Protein AF-A0A3B8T1G6-F1 (afdb_monomer_lite)

pLDDT: mean 86.65, std 14.55, range [36.72, 98.69]

Sequence (303 aa):
PGAQGAAGLNSLTVQSNLAVSDSNCRNGGVQLQSGLDANANGTLDTSEVSQTNFVCSPSVNSVTSADVANNITNSWYQDGLVTLQQSRTNWLNNTQGRTVAAKGVERTARQSAEETIARLRGSAKNVILFVGDGMGISTVTAARILDGQDKGMMGEENALHFGEFPFAGLAKTYNVDAQTPDSAGTMTAMMTGVKTDVGTIGTDEDIVRGDCSTVEGNELVTALEQAELAGKATGVISTARITHATPAATYSKSADRNWEDNSDMPAEAVTAGCEDIASQLVNFESNLEARFPSATAVIDGID

Foldseek 3Di:
DDDDDDDDFDKDKDKDWFDQCDPVANRTFIKIWIFTPPVNPPDQDPVGTPDIDTDHDDDCPDQDPVNVVCVCPDPVNVVVVVVVVVVVVVVCVVPPPDDPPDDDDPPPPPDPPVNVCVVCVPVDPDDDDDDDAVCDPVNLQVVQQVVQVVVVHNRNPGDDPCSPDPDDDDDCQAAPPGNDADLQQSLLCVFQVAGADHFWAQFHPQFAALDLVRLPPGGGQTNQLVCQLVLHAAAFDDPDPCLANNNLNRQDGHSGSQLSDPVSHDPVCVVVVHHGSVRRQVCRLVVSCVVPVVRNVRHDHHD

Structure (mmCIF, N/CA/C/O backbone):
data_AF-A0A3B8T1G6-F1
#
_entry.id   AF-A0A3B8T1G6-F1
#
loop_
_atom_site.group_PDB
_atom_site.id
_atom_site.type_symbol
_atom_site.label_atom_id
_atom_site.label_alt_id
_atom_site.label_comp_id
_atom_site.label_asym_id
_atom_site.label_entity_id
_atom_site.label_seq_id
_atom_site.pdbx_PDB_ins_code
_atom_site.Cartn_x
_atom_site.Cartn_y
_atom_site.Cartn_z
_atom_site.occupancy
_atom_site.B_iso_or_equiv
_atom_site.auth_seq_id
_atom_site.auth_comp_id
_atom_site.auth_asym_id
_atom_site.auth_atom_id
_atom_site.pdbx_PDB_model_num
ATOM 1 N N . PRO A 1 1 ? 48.154 -52.348 -72.082 1.00 49.31 1 PRO A N 1
ATOM 2 C CA . PRO A 1 1 ? 47.747 -50.956 -71.762 1.00 49.31 1 PRO A CA 1
ATOM 3 C C . PRO A 1 1 ? 46.621 -50.975 -70.720 1.00 49.31 1 PRO A C 1
ATOM 5 O O . PRO A 1 1 ? 45.563 -51.527 -70.997 1.00 49.31 1 PRO A O 1
ATOM 8 N N . GLY A 1 2 ? 46.891 -50.493 -69.503 1.00 55.12 2 GLY A N 1
ATOM 9 C CA . GLY A 1 2 ? 45.883 -50.418 -68.440 1.00 55.12 2 GLY A CA 1
ATOM 10 C C . GLY A 1 2 ? 44.854 -49.325 -68.730 1.00 55.12 2 GLY A C 1
ATOM 11 O O . GLY A 1 2 ? 45.199 -48.309 -69.333 1.00 55.12 2 GLY A O 1
ATOM 12 N N . ALA A 1 3 ? 43.601 -49.552 -68.335 1.00 53.84 3 ALA A N 1
ATOM 13 C CA . ALA A 1 3 ? 42.542 -48.556 -68.451 1.00 53.84 3 ALA A CA 1
ATOM 14 C C . ALA A 1 3 ? 42.882 -47.306 -67.622 1.00 53.84 3 ALA A C 1
ATOM 16 O O . ALA A 1 3 ? 43.480 -47.399 -66.550 1.00 53.84 3 ALA A O 1
ATOM 17 N N . GLN A 1 4 ? 42.505 -46.140 -68.141 1.00 57.78 4 GLN A N 1
ATOM 18 C CA . GLN A 1 4 ? 42.645 -44.858 -67.460 1.00 57.78 4 GLN A CA 1
ATOM 19 C C . GLN A 1 4 ? 41.833 -44.897 -66.153 1.00 57.78 4 GLN A C 1
ATOM 21 O O . GLN A 1 4 ? 40.674 -45.311 -66.160 1.00 57.78 4 GLN A O 1
ATOM 26 N N . GLY A 1 5 ? 42.455 -44.529 -65.029 1.00 57.97 5 GLY A N 1
ATOM 27 C CA . GLY A 1 5 ? 41.774 -44.464 -63.733 1.00 57.97 5 GLY A CA 1
ATOM 28 C C . GLY A 1 5 ? 40.647 -43.428 -63.744 1.00 57.97 5 GLY A C 1
ATOM 29 O O . GLY A 1 5 ? 40.701 -42.462 -64.505 1.00 57.97 5 GLY A O 1
ATOM 30 N N . ALA A 1 6 ? 39.626 -43.639 -62.911 1.00 63.59 6 ALA A N 1
ATOM 31 C CA . ALA A 1 6 ? 38.521 -42.696 -62.766 1.00 63.59 6 ALA A CA 1
ATOM 32 C C . ALA A 1 6 ? 39.029 -41.308 -62.330 1.00 63.59 6 ALA A C 1
ATOM 34 O O . ALA A 1 6 ? 39.996 -41.205 -61.572 1.00 63.59 6 ALA A O 1
ATOM 35 N N . ALA A 1 7 ? 38.381 -40.249 -62.822 1.00 64.75 7 ALA A N 1
ATOM 36 C CA . ALA A 1 7 ? 38.673 -38.880 -62.410 1.00 64.75 7 ALA A CA 1
ATOM 37 C C . ALA A 1 7 ? 38.474 -38.720 -60.891 1.00 64.75 7 ALA A C 1
ATOM 39 O O . ALA A 1 7 ? 37.545 -39.292 -60.321 1.00 64.75 7 ALA A O 1
ATOM 40 N N . GLY A 1 8 ? 39.358 -37.960 -60.241 1.00 64.06 8 GLY A N 1
ATOM 41 C CA . GLY A 1 8 ? 39.210 -37.618 -58.825 1.00 64.06 8 GLY A CA 1
ATOM 42 C C . GLY A 1 8 ? 38.015 -36.690 -58.590 1.00 64.06 8 GLY A C 1
ATOM 43 O O . GLY A 1 8 ? 37.621 -35.952 -59.490 1.00 64.06 8 GLY A O 1
ATOM 44 N N . LEU A 1 9 ? 37.448 -36.731 -57.384 1.00 77.00 9 LEU A N 1
ATOM 45 C CA . LEU A 1 9 ? 36.373 -35.823 -56.970 1.00 77.00 9 LEU A CA 1
ATOM 46 C C . LEU A 1 9 ? 36.900 -34.388 -56.820 1.00 77.00 9 LEU A C 1
ATOM 48 O O . LEU A 1 9 ? 38.051 -34.179 -56.424 1.00 77.00 9 LEU A O 1
ATOM 52 N N . ASN A 1 10 ? 36.051 -33.402 -57.112 1.00 77.00 10 ASN A N 1
ATOM 53 C CA . ASN A 1 10 ? 36.390 -31.988 -56.965 1.00 77.00 10 ASN A CA 1
ATOM 54 C C . ASN A 1 10 ? 36.316 -31.570 -55.491 1.00 77.00 10 ASN A C 1
ATOM 56 O O . ASN A 1 10 ? 35.382 -31.939 -54.788 1.00 77.00 10 ASN A O 1
ATOM 60 N N . SER A 1 11 ? 37.278 -30.770 -55.026 1.00 84.19 11 SER A N 1
ATOM 61 C CA . SER A 1 11 ? 37.225 -30.152 -53.696 1.00 84.19 11 SER A CA 1
ATOM 62 C C . SER A 1 11 ? 36.585 -28.770 -53.795 1.00 84.19 11 SER A C 1
ATOM 64 O O . SER A 1 11 ? 37.056 -27.935 -54.568 1.00 84.19 11 SER A O 1
ATOM 66 N N . LEU A 1 12 ? 35.560 -28.514 -52.983 1.00 85.75 12 LEU A N 1
ATOM 67 C CA . LEU A 1 12 ? 34.863 -27.230 -52.904 1.00 85.75 12 LEU A CA 1
ATOM 68 C C . LEU A 1 12 ? 35.057 -26.584 -51.530 1.00 85.75 12 LEU A C 1
ATOM 70 O O . LEU A 1 12 ? 35.181 -27.278 -50.518 1.00 85.75 12 LEU A O 1
ATOM 74 N N . THR A 1 13 ? 35.054 -25.249 -51.511 1.00 85.94 13 THR A N 1
ATOM 75 C CA . THR A 1 13 ? 35.097 -24.435 -50.291 1.00 85.94 13 THR A CA 1
ATOM 76 C C . THR A 1 13 ? 34.019 -23.360 -50.360 1.00 85.94 13 THR A C 1
ATOM 78 O O . THR A 1 13 ? 33.948 -22.626 -51.345 1.00 85.94 13 THR A O 1
ATOM 81 N N . VAL A 1 14 ? 33.207 -23.243 -49.309 1.00 87.62 14 VAL A N 1
ATOM 82 C CA . VAL A 1 14 ? 32.136 -22.244 -49.182 1.00 87.62 14 VAL A CA 1
ATOM 83 C C . VAL A 1 14 ? 32.400 -21.355 -47.972 1.00 87.62 14 VAL A C 1
ATOM 85 O O . VAL A 1 14 ? 32.818 -21.832 -46.915 1.00 87.62 14 VAL A O 1
ATOM 88 N N . GLN A 1 15 ? 32.154 -20.054 -48.139 1.00 88.75 15 GLN A N 1
ATOM 89 C CA . GLN A 1 15 ? 32.272 -19.047 -47.090 1.00 88.75 15 GLN A CA 1
ATOM 90 C C . GLN A 1 15 ? 30.906 -18.425 -46.794 1.00 88.75 15 GLN A C 1
ATOM 92 O O . GLN A 1 15 ? 30.260 -17.894 -47.697 1.00 88.75 15 GLN A O 1
ATOM 97 N N . SER A 1 16 ? 30.525 -18.417 -45.517 1.00 88.00 16 SER A N 1
ATOM 98 C CA . SER A 1 16 ? 29.280 -17.816 -45.025 1.00 88.00 16 SER A CA 1
ATOM 99 C C . SER A 1 16 ? 29.576 -16.789 -43.932 1.00 88.00 16 SER A C 1
ATOM 101 O O . SER A 1 16 ? 30.421 -17.023 -43.067 1.00 88.00 16 SER A O 1
ATOM 103 N N . ASN A 1 17 ? 28.887 -15.646 -43.954 1.00 86.94 17 ASN A N 1
ATOM 104 C CA . ASN A 1 17 ? 29.029 -14.615 -42.921 1.00 86.94 17 ASN A CA 1
ATOM 105 C C . ASN A 1 17 ? 28.234 -14.993 -41.663 1.00 86.94 17 ASN A C 1
ATOM 107 O O . ASN A 1 17 ? 27.087 -15.424 -41.763 1.00 86.94 17 ASN A O 1
ATOM 111 N N . LEU A 1 18 ? 28.826 -14.774 -40.490 1.00 86.00 18 LEU A N 1
ATOM 112 C CA . LEU A 1 18 ? 28.198 -14.967 -39.184 1.00 86.00 18 LEU A CA 1
ATOM 113 C C . LEU A 1 18 ? 27.775 -13.622 -38.595 1.00 86.00 18 LEU A C 1
ATOM 115 O O . LEU A 1 18 ? 28.557 -12.667 -38.569 1.00 86.00 18 LEU A O 1
ATOM 119 N N . ALA A 1 19 ? 26.540 -13.566 -38.098 1.00 80.81 19 ALA A N 1
ATOM 120 C CA . ALA A 1 19 ? 26.005 -12.396 -37.418 1.00 80.81 19 ALA A CA 1
ATOM 121 C C . ALA A 1 19 ? 26.682 -12.173 -36.055 1.00 80.81 19 ALA A C 1
ATOM 123 O O . ALA A 1 19 ? 27.252 -13.081 -35.448 1.00 80.81 19 ALA A O 1
ATOM 124 N N . VAL A 1 20 ? 26.592 -10.942 -35.554 1.00 75.06 20 VAL A N 1
ATOM 125 C CA . VAL A 1 20 ? 26.998 -10.623 -34.181 1.00 75.06 20 VAL A CA 1
ATOM 126 C C . VAL A 1 20 ? 26.100 -11.404 -33.212 1.00 75.06 20 VAL A C 1
ATOM 128 O O . VAL A 1 20 ? 24.896 -11.495 -33.433 1.00 75.06 20 VAL A O 1
ATOM 131 N N . SER A 1 21 ? 26.680 -11.955 -32.142 1.00 76.38 21 SER A N 1
ATOM 132 C CA . SER A 1 21 ? 26.047 -12.891 -31.196 1.00 76.38 21 SER A CA 1
ATOM 133 C C . SER A 1 21 ? 25.838 -14.334 -31.695 1.00 76.38 21 SER A C 1
ATOM 135 O O . SER A 1 21 ? 25.082 -15.082 -31.072 1.00 76.38 21 SER A O 1
ATOM 137 N N . ASP A 1 22 ? 26.531 -14.760 -32.755 1.00 83.88 22 ASP A N 1
ATOM 138 C CA . ASP A 1 22 ? 26.597 -16.177 -33.138 1.00 83.88 22 ASP A CA 1
ATOM 139 C C . ASP A 1 22 ? 27.250 -17.039 -32.036 1.00 83.88 22 ASP A C 1
ATOM 141 O O . ASP A 1 22 ? 28.169 -16.597 -31.336 1.00 83.88 22 ASP A O 1
ATOM 145 N N . SER A 1 23 ? 26.792 -18.287 -31.886 1.00 84.94 23 SER A N 1
ATOM 146 C CA . SER A 1 23 ? 27.252 -19.203 -30.832 1.00 84.94 23 SER A CA 1
ATOM 147 C C . SER A 1 23 ? 28.733 -19.576 -30.932 1.00 84.94 23 SER A C 1
ATOM 149 O O . SER A 1 23 ? 29.337 -19.912 -29.915 1.00 84.94 23 SER A O 1
ATOM 151 N N . ASN A 1 24 ? 29.322 -19.525 -32.132 1.00 84.44 24 ASN A N 1
ATOM 152 C CA . ASN A 1 24 ? 30.726 -19.871 -32.371 1.00 84.44 24 ASN A CA 1
ATOM 153 C C . ASN A 1 24 ? 31.619 -18.624 -32.430 1.00 84.44 24 ASN A C 1
ATOM 155 O O . ASN A 1 24 ? 32.745 -18.651 -31.934 1.00 84.44 24 ASN A O 1
ATOM 159 N N . CYS A 1 25 ? 31.113 -17.516 -32.984 1.00 84.38 25 CYS A N 1
ATOM 160 C CA . CYS A 1 25 ? 31.820 -16.234 -33.045 1.00 84.38 25 CYS A CA 1
ATOM 161 C C . CYS A 1 25 ? 30.953 -15.091 -32.496 1.00 84.38 25 CYS A C 1
ATOM 163 O O . CYS A 1 25 ? 30.229 -14.425 -33.234 1.00 84.38 25 CYS A O 1
ATOM 165 N N . ARG A 1 26 ? 31.085 -14.797 -31.196 1.00 80.19 26 ARG A N 1
ATOM 166 C CA . ARG A 1 26 ? 30.247 -13.802 -30.495 1.00 80.19 26 ARG A CA 1
ATOM 167 C C . ARG A 1 26 ? 30.298 -12.390 -31.096 1.00 80.19 26 ARG A C 1
ATOM 169 O O . ARG A 1 26 ? 29.303 -11.675 -31.047 1.00 80.19 26 ARG A O 1
ATOM 176 N N . ASN A 1 27 ? 31.423 -12.003 -31.695 1.00 76.62 27 ASN A N 1
ATOM 177 C CA . ASN A 1 27 ? 31.609 -10.697 -32.343 1.00 76.62 27 ASN A CA 1
ATOM 178 C C . ASN A 1 27 ? 31.312 -10.725 -33.858 1.00 76.62 27 ASN A C 1
ATOM 180 O O . ASN A 1 27 ? 31.726 -9.822 -34.584 1.00 76.62 27 ASN A O 1
ATOM 184 N N . GLY A 1 28 ? 30.636 -11.768 -34.350 1.00 82.88 28 GLY A N 1
ATOM 185 C CA . GLY A 1 28 ? 30.518 -12.049 -35.779 1.00 82.88 28 GLY A CA 1
ATOM 186 C C . GLY A 1 28 ? 31.819 -12.600 -36.370 1.00 82.88 28 GLY A C 1
ATOM 187 O O . GLY A 1 28 ? 32.845 -12.725 -35.693 1.00 82.88 28 GLY A O 1
ATOM 188 N N . GLY A 1 29 ? 31.781 -12.973 -37.645 1.00 87.00 29 GLY A N 1
ATOM 189 C CA . GLY A 1 29 ? 32.928 -13.570 -38.328 1.00 87.00 29 GLY A CA 1
ATOM 190 C C . GLY A 1 29 ? 32.532 -14.257 -39.624 1.00 87.00 29 GLY A C 1
ATOM 191 O O . GLY A 1 29 ? 31.486 -13.962 -40.198 1.00 87.00 29 GLY A O 1
ATOM 192 N N . VAL A 1 30 ? 33.363 -15.189 -40.080 1.00 90.56 30 VAL A N 1
ATOM 193 C CA . VAL A 1 30 ? 33.077 -16.009 -41.261 1.00 90.56 30 VAL A CA 1
ATOM 194 C C . VAL A 1 30 ? 33.279 -17.487 -40.952 1.00 90.56 30 VAL A C 1
ATOM 196 O O . VAL A 1 30 ? 34.252 -17.885 -40.307 1.00 90.56 30 VAL A O 1
ATOM 199 N N . GLN A 1 31 ? 32.342 -18.302 -41.420 1.00 90.75 31 GLN A N 1
ATOM 200 C CA . GLN A 1 31 ? 32.420 -19.755 -41.403 1.00 90.75 31 GLN A CA 1
ATOM 201 C C . GLN A 1 31 ? 32.948 -20.235 -42.755 1.00 90.75 31 GLN A C 1
ATOM 203 O O . GLN A 1 31 ? 32.455 -19.817 -43.802 1.00 90.75 31 GLN A O 1
ATOM 208 N N . LEU A 1 32 ? 33.943 -21.119 -42.721 1.00 90.06 32 LEU A N 1
ATOM 209 C CA . LEU A 1 32 ? 34.557 -21.740 -43.890 1.00 90.06 32 LEU A CA 1
ATOM 210 C C . LEU A 1 32 ? 34.289 -23.241 -43.852 1.00 90.06 32 LEU A C 1
ATOM 212 O O . LEU A 1 32 ? 34.673 -23.920 -42.899 1.00 90.06 32 LEU A O 1
ATOM 216 N N . GLN A 1 33 ? 33.651 -23.761 -44.892 1.00 90.81 33 GLN A N 1
ATOM 217 C CA . GLN A 1 33 ? 33.346 -25.184 -45.029 1.00 90.81 33 GLN A CA 1
ATOM 218 C C . GLN A 1 33 ? 34.064 -25.739 -46.253 1.00 90.81 33 GLN A C 1
ATOM 220 O O . GLN A 1 33 ? 34.024 -25.108 -47.307 1.00 90.81 33 GLN A O 1
ATOM 225 N N . SER A 1 34 ? 34.718 -26.895 -46.124 1.00 89.69 34 SER A N 1
ATOM 226 C CA . SER A 1 34 ? 35.378 -27.579 -47.241 1.00 89.69 34 SER A CA 1
ATOM 227 C C . SER A 1 34 ? 35.018 -29.059 -47.316 1.00 89.69 34 SER A C 1
ATOM 229 O O . SER A 1 34 ? 34.832 -29.743 -46.302 1.00 89.69 34 SER A O 1
ATOM 231 N N . GLY A 1 35 ? 34.922 -29.575 -48.535 1.00 89.88 35 GLY A N 1
ATOM 232 C CA . GLY A 1 35 ? 34.495 -30.945 -48.794 1.00 89.88 35 GLY A CA 1
ATOM 233 C C . GLY A 1 35 ? 34.750 -31.389 -50.223 1.00 89.88 35 GLY A C 1
ATOM 234 O O . GLY A 1 35 ? 35.167 -30.593 -51.066 1.00 89.88 35 GLY A O 1
ATOM 235 N N . LEU A 1 36 ? 34.531 -32.678 -50.467 1.00 86.88 36 LEU A N 1
ATOM 236 C CA . LEU A 1 36 ? 34.573 -33.257 -51.804 1.00 86.88 36 LEU A CA 1
ATOM 237 C C . LEU A 1 36 ? 33.147 -33.308 -52.344 1.00 86.88 36 LEU A C 1
ATOM 239 O O . LEU A 1 36 ? 32.284 -33.890 -51.697 1.00 86.88 36 LEU A O 1
ATOM 243 N N . ASP A 1 37 ? 32.937 -32.733 -53.521 1.00 83.62 37 ASP A N 1
ATOM 244 C CA . ASP A 1 37 ? 31.687 -32.803 -54.279 1.00 83.62 37 ASP A CA 1
ATOM 245 C C . ASP A 1 37 ? 31.500 -34.244 -54.775 1.00 83.62 37 ASP A C 1
ATOM 247 O O . ASP A 1 37 ? 32.039 -34.655 -55.809 1.00 83.62 37 ASP A O 1
ATOM 251 N N . ALA A 1 38 ? 30.846 -35.058 -53.948 1.00 82.06 38 ALA A N 1
ATOM 252 C CA . ALA A 1 38 ? 30.758 -36.502 -54.119 1.00 82.06 38 ALA A CA 1
ATOM 253 C C . ALA A 1 38 ? 29.715 -36.877 -55.173 1.00 82.06 38 ALA A C 1
ATOM 255 O O . ALA A 1 38 ? 29.816 -37.940 -55.794 1.00 82.06 38 ALA A O 1
ATOM 256 N N . ASN A 1 39 ? 28.725 -36.007 -55.373 1.00 83.38 39 ASN A N 1
ATOM 257 C CA . ASN A 1 39 ? 27.677 -36.173 -56.372 1.00 83.38 39 ASN A CA 1
ATOM 258 C C . ASN A 1 39 ? 27.967 -35.417 -57.692 1.00 83.38 39 ASN A C 1
ATOM 260 O O . ASN A 1 39 ? 27.208 -35.575 -58.652 1.00 83.38 39 ASN A O 1
ATOM 264 N N . ALA A 1 40 ? 29.084 -34.682 -57.761 1.00 81.50 40 ALA A N 1
ATOM 265 C CA . ALA A 1 40 ? 29.557 -33.910 -58.910 1.00 81.50 40 ALA A CA 1
ATOM 266 C C . ALA A 1 40 ? 28.564 -32.831 -59.390 1.00 81.50 40 ALA A C 1
ATOM 268 O O . ALA A 1 40 ? 28.488 -32.547 -60.593 1.00 81.50 40 ALA A O 1
ATOM 269 N N . ASN A 1 41 ? 27.784 -32.248 -58.474 1.00 83.81 41 ASN A N 1
ATOM 270 C CA . ASN A 1 41 ? 26.757 -31.252 -58.792 1.00 83.81 41 ASN A CA 1
ATOM 271 C C . ASN A 1 41 ? 27.284 -29.801 -58.804 1.00 83.81 41 ASN A C 1
ATOM 273 O O . ASN A 1 41 ? 26.549 -28.887 -59.188 1.00 83.81 41 ASN A O 1
ATOM 277 N N . GLY A 1 42 ? 28.553 -29.581 -58.441 1.00 80.88 42 GLY A N 1
ATOM 278 C CA . GLY A 1 42 ? 29.196 -28.265 -58.423 1.00 80.88 42 GLY A CA 1
ATOM 279 C C . GLY A 1 42 ? 28.825 -27.389 -57.222 1.00 80.88 42 GLY A C 1
ATOM 280 O O . GLY A 1 42 ? 29.190 -26.211 -57.197 1.00 80.88 42 GLY A O 1
ATOM 281 N N . THR A 1 43 ? 28.124 -27.936 -56.231 1.00 84.75 43 THR A N 1
ATOM 282 C CA . THR A 1 43 ? 27.755 -27.272 -54.976 1.00 84.75 43 THR A CA 1
ATOM 283 C C . THR A 1 43 ? 28.217 -28.106 -53.789 1.00 84.75 43 THR A C 1
ATOM 285 O O . THR A 1 43 ? 28.294 -29.318 -53.881 1.00 84.75 43 THR A O 1
ATOM 288 N N . LEU A 1 44 ? 28.572 -27.459 -52.677 1.00 84.19 44 LEU A N 1
ATOM 289 C CA . LEU A 1 44 ? 28.974 -28.176 -51.468 1.00 84.19 44 LEU A CA 1
ATOM 290 C C . LEU A 1 44 ? 27.749 -28.381 -50.575 1.00 84.19 44 LEU A C 1
ATOM 292 O O . LEU A 1 44 ? 27.360 -27.465 -49.844 1.00 84.19 44 LEU A O 1
ATOM 296 N N . ASP A 1 45 ? 27.151 -29.567 -50.640 1.00 84.56 45 ASP A N 1
ATOM 297 C CA . ASP A 1 45 ? 26.000 -29.911 -49.810 1.00 84.56 45 ASP A CA 1
ATOM 298 C C . ASP A 1 45 ? 26.420 -30.203 -48.359 1.00 84.56 45 ASP A C 1
ATOM 300 O O . ASP A 1 45 ? 27.555 -30.582 -48.063 1.00 84.56 45 ASP A O 1
ATOM 304 N N . THR A 1 46 ? 25.487 -30.075 -47.411 1.00 81.25 46 THR A N 1
ATOM 305 C CA . THR A 1 46 ? 25.772 -30.286 -45.977 1.00 81.25 46 THR A CA 1
ATOM 306 C C . THR A 1 46 ? 26.282 -31.694 -45.658 1.00 81.25 46 THR A C 1
ATOM 308 O O . THR A 1 46 ? 27.031 -31.862 -44.698 1.00 81.25 46 THR A O 1
ATOM 311 N N . SER A 1 47 ? 25.923 -32.695 -46.467 1.00 82.81 47 SER A N 1
ATOM 312 C CA . SER A 1 47 ? 26.409 -34.077 -46.354 1.00 82.81 47 SER A CA 1
ATOM 313 C C . SER A 1 47 ? 27.825 -34.298 -46.897 1.00 82.81 47 SER A C 1
ATOM 315 O O . SER A 1 47 ? 28.400 -35.358 -46.666 1.00 82.81 47 SER A O 1
ATOM 317 N N . GLU A 1 48 ? 28.378 -33.330 -47.627 1.00 85.38 48 GLU A N 1
ATOM 318 C CA . GLU A 1 48 ? 29.676 -33.422 -48.312 1.00 85.38 48 GLU A CA 1
ATOM 319 C C . GLU A 1 48 ? 30.780 -32.641 -47.587 1.00 85.38 48 GLU A C 1
ATOM 321 O O . GLU A 1 48 ? 31.969 -32.772 -47.897 1.00 85.38 48 GLU A O 1
ATOM 326 N N . VAL A 1 49 ? 30.401 -31.846 -46.583 1.00 86.31 49 VAL A N 1
ATOM 327 C CA . VAL A 1 49 ? 31.325 -31.068 -45.760 1.00 86.31 49 VAL A CA 1
ATOM 328 C C . VAL A 1 49 ? 32.199 -32.005 -44.929 1.00 86.31 49 VAL A C 1
ATOM 330 O O . VAL A 1 49 ? 31.731 -32.717 -44.044 1.00 86.31 49 VAL A O 1
ATOM 333 N N . SER A 1 50 ? 33.503 -31.955 -45.181 1.00 85.56 50 SER A N 1
ATOM 334 C CA . SER A 1 50 ? 34.509 -32.741 -44.461 1.00 85.56 50 SER A CA 1
ATOM 335 C C . SER A 1 50 ? 35.193 -31.955 -43.344 1.00 85.56 50 SER A C 1
ATOM 337 O O . SER A 1 50 ? 35.615 -32.541 -42.348 1.00 85.56 50 SER A O 1
ATOM 339 N N . GLN A 1 51 ? 35.298 -30.629 -43.482 1.00 86.50 51 GLN A N 1
ATOM 340 C CA . GLN A 1 51 ? 35.848 -29.744 -42.457 1.00 86.50 51 GLN A CA 1
ATOM 341 C C . GLN A 1 51 ? 35.037 -28.454 -42.367 1.00 86.50 51 GLN A C 1
ATOM 343 O O . GLN A 1 51 ? 34.617 -27.889 -43.375 1.00 86.50 51 GLN A O 1
ATOM 348 N N . THR A 1 52 ? 34.840 -27.972 -41.141 1.00 89.12 52 THR A N 1
ATOM 349 C CA . THR A 1 52 ? 34.260 -26.657 -40.852 1.00 89.12 52 THR A CA 1
ATOM 350 C C . THR A 1 52 ? 35.208 -25.906 -39.930 1.00 89.12 52 THR A C 1
ATOM 352 O O . THR A 1 52 ? 35.535 -26.397 -38.853 1.00 89.12 52 THR A O 1
ATOM 355 N N . ASN A 1 53 ? 35.636 -24.720 -40.354 1.00 89.75 53 ASN A N 1
ATOM 356 C CA . ASN A 1 53 ? 36.502 -23.825 -39.595 1.00 89.75 53 ASN A CA 1
ATOM 357 C C . ASN A 1 53 ? 35.833 -22.458 -39.428 1.00 89.75 53 ASN A C 1
ATOM 359 O O . ASN A 1 53 ? 35.056 -22.020 -40.277 1.00 89.75 53 ASN A O 1
ATOM 363 N N . PHE A 1 54 ? 36.176 -21.764 -38.347 1.00 89.06 54 PHE A N 1
ATOM 364 C CA . PHE A 1 54 ? 35.634 -20.450 -38.019 1.00 89.06 54 PHE A CA 1
ATOM 365 C C . PHE A 1 54 ? 36.759 -19.422 -37.937 1.00 89.06 54 PHE A C 1
ATOM 367 O O . PHE A 1 54 ? 37.767 -19.649 -37.268 1.00 89.06 54 PHE A O 1
ATOM 374 N N . VAL A 1 55 ? 36.573 -18.280 -38.597 1.00 88.38 55 VAL A N 1
ATOM 375 C CA . VAL A 1 55 ? 37.441 -17.108 -38.454 1.00 88.38 55 VAL A CA 1
ATOM 376 C C . VAL A 1 55 ? 36.613 -16.017 -37.787 1.00 88.38 55 VAL A C 1
ATOM 378 O O . VAL A 1 55 ? 35.817 -15.335 -38.435 1.00 88.38 55 VAL A O 1
ATOM 381 N N . CYS A 1 56 ? 36.758 -15.896 -36.468 1.00 86.06 56 CYS A N 1
ATOM 382 C CA . CYS A 1 56 ? 36.016 -14.912 -35.688 1.00 86.06 56 CYS A CA 1
ATOM 383 C C . CYS A 1 56 ? 36.644 -13.523 -35.799 1.00 86.06 56 CYS A C 1
ATOM 385 O O . CYS A 1 56 ? 37.871 -13.380 -35.776 1.00 86.06 56 CYS A O 1
ATOM 387 N N . SER A 1 57 ? 35.798 -12.494 -35.858 1.00 83.31 57 SER A N 1
ATOM 388 C CA . SER A 1 57 ? 36.253 -11.109 -35.770 1.00 83.31 57 SER A CA 1
ATOM 389 C C . SER A 1 57 ? 36.938 -10.874 -34.417 1.00 83.31 57 SER A C 1
ATOM 391 O O . SER A 1 57 ? 36.400 -11.285 -33.380 1.00 83.31 57 SER A O 1
ATOM 393 N N . PRO A 1 58 ? 38.124 -10.236 -34.394 1.00 77.06 58 PRO A N 1
ATOM 394 C CA . PRO A 1 58 ? 38.840 -9.986 -33.154 1.00 77.06 58 PRO A CA 1
ATOM 395 C C . PRO A 1 58 ? 38.015 -9.091 -32.229 1.00 77.06 58 PRO A C 1
ATOM 397 O O . PRO A 1 58 ? 37.260 -8.226 -32.675 1.00 77.06 58 PRO A O 1
ATOM 400 N N . SER A 1 59 ? 38.183 -9.285 -30.924 1.00 67.56 59 SER A N 1
ATOM 401 C CA . SER A 1 59 ? 37.637 -8.369 -29.927 1.00 67.56 59 SER A CA 1
ATOM 402 C C . SER A 1 59 ? 38.214 -6.970 -30.140 1.00 67.56 59 SER A C 1
ATOM 404 O O . SER A 1 59 ? 39.427 -6.798 -30.295 1.00 67.56 59 SER A O 1
ATOM 406 N N . VAL A 1 60 ? 37.335 -5.971 -30.176 1.00 67.31 60 VAL A N 1
ATOM 407 C CA . VAL A 1 60 ? 37.731 -4.569 -30.317 1.00 67.31 60 VAL A CA 1
ATOM 408 C C . VAL A 1 60 ? 38.300 -4.116 -28.971 1.00 67.31 60 VAL A C 1
ATOM 410 O O . VAL A 1 60 ? 37.565 -3.786 -28.047 1.00 67.31 60 VAL A O 1
ATOM 413 N N . ASN A 1 61 ? 39.624 -4.179 -28.831 1.00 65.69 61 ASN A N 1
ATOM 414 C CA . ASN A 1 61 ? 40.327 -3.903 -27.568 1.00 65.69 61 ASN A CA 1
ATOM 415 C C . ASN A 1 61 ? 40.811 -2.447 -27.466 1.00 65.69 61 ASN A C 1
ATOM 417 O O . ASN A 1 61 ? 41.406 -2.045 -26.466 1.00 65.69 61 ASN A O 1
ATOM 421 N N . SER A 1 62 ? 40.597 -1.667 -28.521 1.00 63.69 62 SER A N 1
ATOM 422 C CA . SER A 1 62 ? 40.928 -0.253 -28.599 1.00 63.69 62 SER A CA 1
ATOM 423 C C . SER A 1 62 ? 39.886 0.453 -29.452 1.00 63.69 62 SER A C 1
ATOM 425 O O . SER A 1 62 ? 39.441 -0.059 -30.474 1.00 63.69 62 SER A O 1
ATOM 427 N N . VAL A 1 63 ? 39.480 1.635 -29.009 1.00 62.81 63 VAL A N 1
ATOM 428 C CA . VAL A 1 63 ? 38.531 2.477 -29.735 1.00 62.81 63 VAL A CA 1
ATOM 429 C C . VAL A 1 63 ? 39.348 3.428 -30.602 1.00 62.81 63 VAL A C 1
ATOM 431 O O . VAL A 1 63 ? 40.239 4.108 -30.087 1.00 62.81 63 VAL A O 1
ATOM 434 N N . THR A 1 64 ? 39.098 3.467 -31.912 1.00 70.25 64 THR A N 1
ATOM 435 C CA . THR A 1 64 ? 39.773 4.440 -32.779 1.00 70.25 64 THR A CA 1
ATOM 436 C C . THR A 1 64 ? 39.127 5.816 -32.637 1.00 70.25 64 THR A C 1
ATOM 438 O O . THR A 1 64 ? 37.968 5.946 -32.242 1.00 70.25 64 THR A O 1
ATOM 441 N N . SER A 1 65 ? 39.845 6.877 -33.005 1.00 65.81 65 SER A N 1
ATOM 442 C CA . SER A 1 65 ? 39.296 8.240 -33.010 1.00 65.81 65 SER A CA 1
ATOM 443 C C . SER A 1 65 ? 38.034 8.369 -33.879 1.00 65.81 65 SER A C 1
ATOM 445 O O . SER A 1 65 ? 37.194 9.221 -33.604 1.00 65.81 65 SER A O 1
ATOM 447 N N . ALA A 1 66 ? 37.880 7.518 -34.902 1.00 68.00 66 ALA A N 1
ATOM 448 C CA . ALA A 1 66 ? 36.693 7.459 -35.755 1.00 68.00 66 ALA A CA 1
ATOM 449 C C . ALA A 1 66 ? 35.505 6.757 -35.067 1.00 68.00 66 ALA A C 1
ATOM 451 O O . ALA A 1 66 ? 34.365 7.193 -35.211 1.00 68.00 66 ALA A O 1
ATOM 452 N N . ASP A 1 67 ? 35.763 5.737 -34.249 1.00 64.12 67 ASP A N 1
ATOM 453 C CA . ASP A 1 67 ? 34.724 5.066 -33.457 1.00 64.12 67 ASP A CA 1
ATOM 454 C C . ASP A 1 67 ? 34.225 5.963 -32.311 1.00 64.12 67 ASP A C 1
ATOM 456 O O . ASP A 1 67 ? 33.034 5.989 -31.999 1.00 64.12 67 ASP A O 1
ATOM 460 N N . VAL A 1 68 ? 35.115 6.780 -31.727 1.00 62.12 68 VAL A N 1
ATOM 461 C CA . VAL A 1 68 ? 34.723 7.863 -30.806 1.00 62.12 68 VAL A CA 1
ATOM 462 C C . VAL A 1 68 ? 33.941 8.949 -31.546 1.00 62.12 68 VAL A C 1
ATOM 464 O O . VAL A 1 68 ? 32.985 9.485 -30.987 1.00 62.12 68 VAL A O 1
ATOM 467 N N . ALA A 1 69 ? 34.293 9.246 -32.803 1.00 63.53 69 ALA A N 1
ATOM 468 C CA . ALA A 1 69 ? 33.584 10.241 -33.602 1.00 63.53 69 ALA A CA 1
ATOM 469 C C . ALA A 1 69 ? 32.095 9.892 -33.740 1.00 63.53 69 ALA A C 1
ATOM 471 O O . ALA A 1 69 ? 31.265 10.764 -33.523 1.00 63.53 69 ALA A O 1
ATOM 472 N N . ASN A 1 70 ? 31.734 8.622 -33.952 1.00 62.34 70 ASN A N 1
ATOM 473 C CA . ASN A 1 70 ? 30.327 8.194 -34.025 1.00 62.34 70 ASN A CA 1
ATOM 474 C C . ASN A 1 70 ? 29.522 8.446 -32.732 1.00 62.34 70 ASN A C 1
ATOM 476 O O . ASN A 1 70 ? 28.304 8.626 -32.786 1.00 62.34 70 ASN A O 1
ATOM 480 N N . ASN A 1 71 ? 30.180 8.527 -31.570 1.00 63.50 71 ASN A N 1
ATOM 481 C CA . ASN A 1 71 ? 29.526 8.898 -30.309 1.00 63.50 71 ASN A CA 1
ATOM 482 C C . ASN A 1 71 ? 29.261 10.407 -30.184 1.00 63.50 71 ASN A C 1
ATOM 484 O O . ASN A 1 71 ? 28.405 10.802 -29.396 1.00 63.50 71 ASN A O 1
ATOM 488 N N . ILE A 1 72 ? 29.962 11.234 -30.965 1.00 65.25 72 ILE A N 1
ATOM 489 C CA . ILE A 1 72 ? 29.812 12.697 -30.988 1.00 65.25 72 ILE A CA 1
ATOM 490 C C . ILE A 1 72 ? 29.205 13.229 -32.298 1.00 65.25 72 ILE A C 1
ATOM 492 O O . ILE A 1 72 ? 28.948 14.424 -32.410 1.00 65.25 72 ILE A O 1
ATOM 496 N N . THR A 1 73 ? 28.978 12.388 -33.309 1.00 70.31 73 THR A N 1
ATOM 497 C CA . THR A 1 73 ? 28.393 12.781 -34.608 1.00 70.31 73 THR A CA 1
ATOM 498 C C . THR A 1 73 ? 27.019 12.176 -34.873 1.00 70.31 73 THR A C 1
ATOM 500 O O . THR A 1 73 ? 26.385 12.538 -35.862 1.00 70.31 73 THR A O 1
ATOM 503 N N . ASN A 1 74 ? 26.531 11.282 -34.011 1.00 76.00 74 ASN A N 1
ATOM 504 C CA . ASN A 1 74 ? 25.167 10.770 -34.119 1.00 76.00 74 ASN A CA 1
ATOM 505 C C . ASN A 1 74 ? 24.123 11.891 -33.912 1.00 76.00 74 ASN A C 1
ATOM 507 O O . ASN A 1 74 ? 24.400 12.918 -33.285 1.00 76.00 74 ASN A O 1
ATOM 511 N N . SER A 1 75 ? 22.914 11.677 -34.445 1.00 79.06 75 SER A N 1
ATOM 512 C CA . SER A 1 75 ? 21.841 12.684 -34.414 1.00 79.06 75 SER A CA 1
ATOM 513 C C . SER A 1 75 ? 21.516 13.120 -32.989 1.00 79.06 75 SER A C 1
ATOM 515 O O . SER A 1 75 ? 21.458 14.312 -32.723 1.00 79.06 75 SER A O 1
ATOM 517 N N . TRP A 1 76 ? 21.397 12.175 -32.050 1.00 73.62 76 TRP A N 1
ATOM 518 C CA . TRP A 1 76 ? 20.993 12.488 -30.678 1.00 73.62 76 TRP A CA 1
ATOM 519 C C . TRP A 1 76 ? 21.998 13.402 -29.957 1.00 73.62 76 TRP A C 1
ATOM 521 O O . TRP A 1 76 ? 21.596 14.311 -29.231 1.00 73.62 76 TRP A O 1
ATOM 531 N N . TYR A 1 77 ? 23.303 13.209 -30.170 1.00 77.38 77 TYR A N 1
ATOM 532 C CA . TYR A 1 77 ? 24.347 14.034 -29.565 1.00 77.38 77 TYR A CA 1
ATOM 533 C C . TYR A 1 77 ? 24.362 15.438 -30.174 1.00 77.38 77 TYR A C 1
ATOM 535 O O . TYR A 1 77 ? 24.490 16.430 -29.452 1.00 77.38 77 TYR A O 1
ATOM 543 N N . GLN A 1 78 ? 24.184 15.537 -31.495 1.00 77.19 78 GLN A N 1
ATOM 544 C CA . GLN A 1 78 ? 24.084 16.817 -32.199 1.00 77.19 78 GLN A CA 1
ATOM 545 C C . GLN A 1 78 ? 22.820 17.589 -31.787 1.00 77.19 78 GLN A C 1
ATOM 547 O O . GLN A 1 78 ? 22.907 18.778 -31.480 1.00 77.19 78 GLN A O 1
ATOM 552 N N . ASP A 1 79 ? 21.678 16.912 -31.655 1.00 78.31 79 ASP A N 1
ATOM 553 C CA . ASP A 1 79 ? 20.417 17.498 -31.180 1.00 78.31 79 ASP A CA 1
ATOM 554 C C . ASP A 1 79 ? 20.531 17.975 -29.719 1.00 78.31 79 ASP A C 1
ATOM 556 O O . ASP A 1 79 ? 20.062 19.062 -29.355 1.00 78.31 79 ASP A O 1
ATOM 560 N N . GLY A 1 80 ? 21.239 17.214 -28.878 1.00 74.56 80 GLY A N 1
ATOM 561 C CA . GLY A 1 80 ? 21.585 17.615 -27.513 1.00 74.56 80 GLY A CA 1
ATOM 562 C C . GLY A 1 80 ? 22.477 18.860 -27.470 1.00 74.56 80 GLY A C 1
ATOM 563 O O . GLY A 1 80 ? 22.215 19.788 -26.699 1.00 74.56 80 GLY A O 1
ATOM 564 N N . LEU A 1 81 ? 23.496 18.935 -28.333 1.00 79.38 81 LEU A N 1
ATOM 565 C CA . LEU A 1 81 ? 24.350 20.121 -28.458 1.00 79.38 81 LEU A CA 1
ATOM 566 C C . LEU A 1 81 ? 23.566 21.353 -28.920 1.00 79.38 81 LEU A C 1
ATOM 568 O O . LEU A 1 81 ? 23.755 22.432 -28.352 1.00 79.38 81 LEU A O 1
ATOM 572 N N . VAL A 1 82 ? 22.659 21.204 -29.889 1.00 79.44 82 VAL A N 1
ATOM 573 C CA . VAL A 1 82 ? 21.773 22.287 -30.347 1.00 79.44 82 VAL A CA 1
ATOM 574 C C . VAL A 1 82 ? 20.877 22.766 -29.205 1.00 79.44 82 VAL A C 1
ATOM 576 O O . VAL A 1 82 ? 20.778 23.971 -28.966 1.00 79.44 82 VAL A O 1
ATOM 579 N N . THR A 1 83 ? 20.305 21.841 -28.431 1.00 80.00 83 THR A N 1
ATOM 580 C CA . THR A 1 83 ? 19.467 22.161 -27.263 1.00 80.00 83 THR A CA 1
ATOM 581 C C . THR A 1 83 ? 20.248 22.939 -26.201 1.00 80.00 83 THR A C 1
ATOM 583 O O . THR A 1 83 ? 19.761 23.935 -25.654 1.00 80.00 83 THR A O 1
ATOM 586 N N . LEU A 1 84 ? 21.494 22.540 -25.926 1.00 78.62 84 LEU A N 1
ATOM 587 C CA . LEU A 1 84 ? 22.373 23.236 -24.983 1.00 78.62 84 LEU A CA 1
ATOM 588 C C . LEU A 1 84 ? 22.795 24.621 -25.494 1.00 78.62 84 LEU A C 1
ATOM 590 O O . LEU A 1 84 ? 22.837 25.577 -24.716 1.00 78.62 84 LEU A O 1
ATOM 594 N N . GLN A 1 85 ? 23.078 24.764 -26.791 1.00 76.31 85 GLN A N 1
ATOM 595 C CA . GLN A 1 85 ? 23.413 26.051 -27.411 1.00 76.31 85 GLN A CA 1
ATOM 596 C C . GLN A 1 85 ? 22.219 27.011 -27.429 1.00 76.31 85 GLN A C 1
ATOM 598 O O . GLN A 1 85 ? 22.383 28.191 -27.108 1.00 76.31 85 GLN A O 1
ATOM 603 N N . GLN A 1 86 ? 21.016 26.519 -27.728 1.00 75.62 86 GLN A N 1
ATOM 604 C CA . GLN A 1 86 ? 19.778 27.293 -27.617 1.00 75.62 86 GLN A CA 1
ATOM 605 C C . GLN A 1 86 ? 19.511 27.693 -26.167 1.00 75.62 86 GLN A C 1
ATOM 607 O O . GLN A 1 86 ? 19.246 28.860 -25.902 1.00 75.62 86 GLN A O 1
ATOM 612 N N . SER A 1 87 ? 19.677 26.777 -25.211 1.00 74.38 87 SER A N 1
ATOM 613 C CA . SER A 1 87 ? 19.514 27.075 -23.780 1.00 74.38 87 SER A CA 1
ATOM 614 C C . SER A 1 87 ? 20.508 28.132 -23.295 1.00 74.38 87 SER A C 1
ATOM 616 O O . SER A 1 87 ? 20.125 29.067 -22.593 1.00 74.38 87 SER A O 1
ATOM 618 N N . ARG A 1 88 ? 21.773 28.047 -23.727 1.00 75.94 88 ARG A N 1
ATOM 619 C CA . 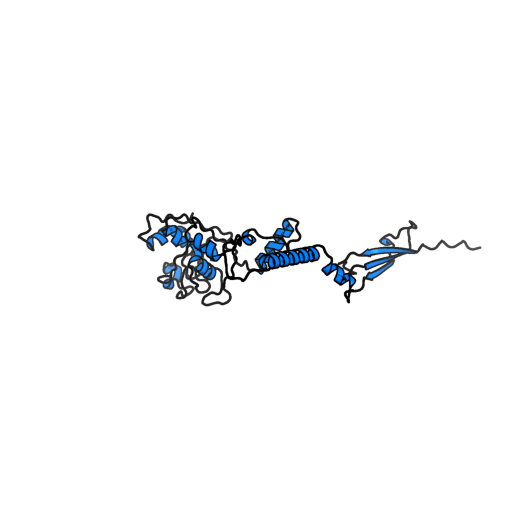ARG A 1 88 ? 22.799 29.065 -23.456 1.00 75.94 88 ARG A CA 1
ATOM 620 C C . ARG A 1 88 ? 22.442 30.408 -24.088 1.00 75.94 88 ARG A C 1
ATOM 622 O O . ARG A 1 88 ? 22.593 31.434 -23.437 1.00 75.94 88 ARG A O 1
ATOM 629 N N . THR A 1 89 ? 21.980 30.413 -25.334 1.00 72.44 89 THR A N 1
ATOM 630 C CA . THR A 1 89 ? 21.597 31.641 -26.049 1.00 72.44 89 THR A CA 1
ATOM 631 C C . THR A 1 89 ? 20.380 32.289 -25.400 1.00 72.44 89 THR A C 1
ATOM 633 O O . THR A 1 89 ? 20.382 33.491 -25.163 1.00 72.44 89 THR A O 1
ATOM 636 N N . ASN A 1 90 ? 19.387 31.494 -25.003 1.00 72.81 90 ASN A N 1
ATOM 637 C CA . ASN A 1 90 ? 18.234 31.945 -24.228 1.00 72.81 90 ASN A CA 1
ATOM 638 C C . ASN A 1 90 ? 18.666 32.526 -22.878 1.00 72.81 90 ASN A C 1
ATOM 640 O O . ASN A 1 90 ? 18.168 33.571 -22.471 1.00 72.81 90 ASN A O 1
ATOM 644 N N . TRP A 1 91 ? 19.616 31.886 -22.194 1.00 65.31 91 TRP A N 1
ATOM 645 C CA . TRP A 1 91 ? 20.168 32.395 -20.941 1.00 65.31 91 TRP A CA 1
ATOM 646 C C . TRP A 1 91 ? 20.922 33.715 -21.141 1.00 65.31 91 TRP A C 1
ATOM 648 O O . TRP A 1 91 ? 20.662 34.670 -20.415 1.00 65.31 91 TRP A O 1
ATOM 658 N N . LEU A 1 92 ? 21.796 33.813 -22.148 1.00 69.81 92 LEU A N 1
ATOM 659 C CA . LEU A 1 92 ? 22.551 35.030 -22.469 1.00 69.81 92 LEU A CA 1
ATOM 660 C C . LEU A 1 92 ? 21.634 36.175 -22.911 1.00 69.81 92 LEU A C 1
ATOM 662 O O . LEU A 1 92 ? 21.771 37.281 -22.405 1.00 69.81 92 LEU A O 1
ATOM 666 N N . ASN A 1 93 ? 20.653 35.921 -23.774 1.00 68.50 93 ASN A N 1
ATOM 667 C CA . ASN A 1 93 ? 19.677 36.932 -24.192 1.00 68.50 93 ASN A CA 1
ATOM 668 C C . ASN A 1 93 ? 18.819 37.424 -23.016 1.00 68.50 93 ASN A C 1
ATOM 670 O O . ASN A 1 93 ? 18.451 38.595 -22.972 1.00 68.50 93 ASN A O 1
ATOM 674 N N . ASN A 1 94 ? 18.544 36.557 -22.035 1.00 57.31 94 ASN A N 1
ATOM 675 C CA . ASN A 1 94 ? 17.832 36.930 -20.811 1.00 57.31 94 ASN A CA 1
ATOM 676 C C . ASN A 1 94 ? 18.717 37.619 -19.756 1.00 57.31 94 ASN A C 1
ATOM 678 O O . ASN A 1 94 ? 18.180 38.210 -18.821 1.00 57.31 94 ASN A O 1
ATOM 682 N N . THR A 1 95 ? 20.049 37.555 -19.871 1.00 60.12 95 THR A N 1
ATOM 683 C CA . THR A 1 95 ? 20.984 38.064 -18.846 1.00 60.12 95 THR A CA 1
ATOM 684 C C . THR A 1 95 ? 21.902 39.188 -19.326 1.00 60.12 95 THR A C 1
ATOM 686 O O . THR A 1 95 ? 22.453 39.914 -18.496 1.00 60.12 95 THR A O 1
ATOM 689 N N . GLN A 1 96 ? 22.055 39.402 -20.635 1.00 51.75 96 GLN A N 1
ATOM 690 C CA . GLN A 1 96 ? 22.886 40.481 -21.160 1.00 51.75 96 GLN A CA 1
ATOM 691 C C . GLN A 1 96 ? 22.223 41.846 -20.928 1.00 51.75 96 GLN A C 1
ATOM 693 O O . GLN A 1 96 ? 21.257 42.229 -21.583 1.00 51.75 96 GLN A O 1
ATOM 698 N N . GLY A 1 97 ? 22.789 42.595 -19.976 1.00 55.44 97 GLY A N 1
ATOM 699 C CA . GLY A 1 97 ? 22.570 44.033 -19.806 1.00 55.44 97 GLY A CA 1
ATOM 700 C C . GLY A 1 97 ? 21.709 44.472 -18.621 1.00 55.44 97 GLY A C 1
ATOM 701 O O . GLY A 1 97 ? 21.415 45.662 -18.526 1.00 55.44 97 GLY A O 1
ATOM 702 N N . ARG A 1 98 ? 21.277 43.582 -17.714 1.00 48.31 98 ARG A N 1
ATOM 703 C CA . ARG A 1 98 ? 20.351 43.970 -16.630 1.00 48.31 98 ARG A CA 1
ATOM 704 C C . ARG A 1 98 ? 20.762 43.394 -15.276 1.00 48.31 98 ARG A C 1
ATOM 706 O O . ARG A 1 98 ? 20.789 42.185 -15.077 1.00 48.31 98 ARG A O 1
ATOM 713 N N . THR A 1 99 ? 21.066 44.288 -14.334 1.00 46.78 99 THR A N 1
ATOM 714 C CA . THR A 1 99 ? 21.214 43.984 -12.907 1.00 46.78 99 THR A CA 1
ATOM 715 C C . THR A 1 99 ? 19.958 43.277 -12.398 1.00 46.78 99 THR A C 1
ATOM 717 O O . THR A 1 99 ? 18.835 43.721 -12.629 1.00 46.78 99 THR A O 1
ATOM 720 N N . VAL A 1 100 ? 20.171 42.167 -11.693 1.00 48.56 100 VAL A N 1
ATOM 721 C CA . VAL A 1 100 ? 19.204 41.121 -11.301 1.00 48.56 100 VAL A CA 1
ATOM 722 C C . VAL A 1 100 ? 18.083 41.585 -10.344 1.00 48.56 100 VAL A C 1
ATOM 724 O O . VAL A 1 100 ? 17.402 40.766 -9.741 1.00 48.56 100 VAL A O 1
ATOM 727 N N . ALA A 1 101 ? 17.882 42.892 -10.165 1.00 46.62 101 ALA A N 1
ATOM 728 C CA . ALA A 1 101 ? 17.130 43.448 -9.042 1.00 46.62 101 ALA A CA 1
ATOM 729 C C . ALA A 1 101 ? 15.832 44.187 -9.407 1.00 46.62 101 ALA A C 1
ATOM 731 O O . ALA A 1 101 ? 15.123 44.613 -8.500 1.00 46.62 101 ALA A O 1
ATOM 732 N N . ALA A 1 102 ? 15.479 44.372 -10.684 1.00 45.69 102 ALA A N 1
ATOM 733 C CA . ALA A 1 102 ? 14.339 45.231 -11.014 1.00 45.69 102 ALA A CA 1
ATOM 734 C C . ALA A 1 102 ? 13.452 44.707 -12.149 1.00 45.69 102 ALA A C 1
ATOM 736 O O . ALA A 1 102 ? 13.846 44.662 -13.315 1.00 45.69 102 ALA A O 1
ATOM 737 N N . LYS A 1 103 ? 12.194 44.482 -11.755 1.00 36.72 103 LYS A N 1
ATOM 738 C CA . LYS A 1 103 ? 10.985 44.163 -12.524 1.00 36.72 103 LYS A CA 1
ATOM 739 C C . LYS A 1 103 ? 10.765 42.687 -12.827 1.00 36.72 103 LYS A C 1
ATOM 741 O O . LYS A 1 103 ? 11.525 42.055 -13.551 1.00 36.72 103 LYS A O 1
ATOM 746 N N . GLY A 1 104 ? 9.650 42.205 -12.272 1.00 44.22 104 GLY A N 1
ATOM 747 C CA . GLY A 1 104 ? 9.043 40.917 -12.540 1.00 44.22 104 GLY A CA 1
ATOM 748 C C . GLY A 1 104 ? 9.027 40.629 -14.030 1.00 44.22 104 GLY A C 1
ATOM 749 O O . GLY A 1 104 ? 8.295 41.245 -14.799 1.00 44.22 104 GLY A O 1
ATOM 750 N N . VAL A 1 105 ? 9.871 39.680 -14.412 1.00 40.53 105 VAL A N 1
ATOM 751 C CA . VAL A 1 105 ? 9.575 38.805 -15.530 1.00 40.53 105 VAL A CA 1
ATOM 752 C C . VAL A 1 105 ? 8.289 38.106 -15.129 1.00 40.53 105 VAL A C 1
ATOM 754 O O . VAL A 1 105 ? 8.242 37.468 -14.074 1.00 40.53 105 VAL A O 1
ATOM 757 N N . GLU A 1 106 ? 7.246 38.292 -15.927 1.00 41.88 106 GLU A N 1
ATOM 758 C CA . GLU A 1 106 ? 6.072 37.438 -15.914 1.00 41.88 106 GLU A CA 1
ATOM 759 C C . GLU A 1 106 ? 6.589 36.013 -16.108 1.00 41.88 106 GLU A C 1
ATOM 761 O O . GLU A 1 106 ? 6.958 35.576 -17.199 1.00 41.88 106 GLU A O 1
ATOM 766 N N . ARG A 1 107 ? 6.776 35.328 -14.982 1.00 44.84 107 ARG A N 1
ATOM 767 C CA . ARG A 1 107 ? 7.129 33.927 -14.931 1.00 44.84 107 ARG A CA 1
ATOM 768 C C . ARG A 1 107 ? 5.904 33.182 -15.448 1.00 44.84 107 ARG A C 1
ATOM 770 O O . ARG A 1 107 ? 5.099 32.707 -14.668 1.00 44.84 107 ARG A O 1
ATOM 777 N N . THR A 1 108 ? 5.825 32.971 -16.755 1.00 40.97 108 THR A N 1
ATOM 778 C CA . THR A 1 108 ? 5.244 31.730 -17.293 1.00 40.97 108 THR A CA 1
ATOM 779 C C . THR A 1 108 ? 6.218 30.556 -17.097 1.00 40.97 108 THR A C 1
ATOM 781 O O . THR A 1 108 ? 6.129 29.523 -17.751 1.00 40.97 108 THR A O 1
ATOM 784 N N . ALA A 1 109 ? 7.170 30.685 -16.165 1.00 40.94 109 ALA A N 1
ATOM 785 C CA . ALA A 1 109 ? 7.782 29.550 -15.509 1.00 40.94 109 ALA A CA 1
ATOM 786 C C . ALA A 1 109 ? 6.697 28.906 -14.647 1.00 40.94 109 ALA A C 1
ATOM 788 O O . ALA A 1 109 ? 6.130 29.587 -13.798 1.00 40.94 109 ALA A O 1
ATOM 789 N N . ARG A 1 110 ? 6.405 27.629 -14.927 1.00 50.50 110 ARG A N 1
ATOM 790 C CA . ARG A 1 110 ? 5.712 26.665 -14.059 1.00 50.50 110 ARG A CA 1
ATOM 791 C C . ARG A 1 110 ? 5.458 27.243 -12.664 1.00 50.50 110 ARG A C 1
ATOM 793 O O . ARG A 1 110 ? 6.430 27.470 -11.941 1.00 50.50 110 ARG A O 1
ATOM 800 N N . GLN A 1 111 ? 4.184 27.471 -12.320 1.00 54.16 111 GLN A N 1
ATOM 801 C CA . GLN A 1 111 ? 3.774 27.700 -10.930 1.00 54.16 111 GLN A CA 1
ATOM 802 C C . GLN A 1 111 ? 4.593 26.757 -10.055 1.00 54.16 111 GLN A C 1
ATOM 804 O O . GLN A 1 111 ? 4.703 25.570 -10.392 1.00 54.16 111 GLN A O 1
ATOM 809 N N . SER A 1 112 ? 5.237 27.271 -9.006 1.00 68.38 112 SER A N 1
ATOM 810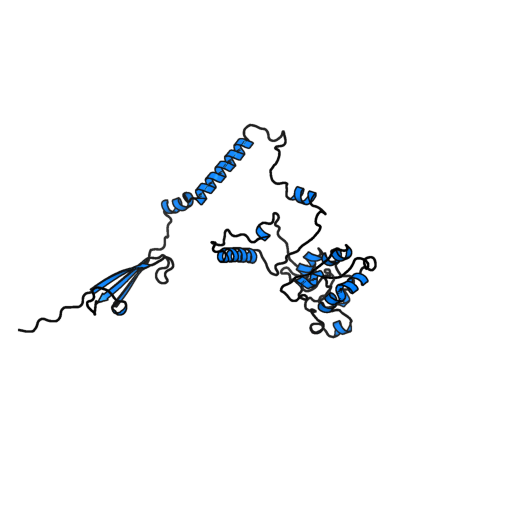 C CA . SER A 1 112 ? 6.020 26.378 -8.157 1.00 68.38 112 SER A CA 1
ATOM 811 C C . SER A 1 112 ? 5.082 25.274 -7.649 1.00 68.38 112 SER A C 1
ATOM 813 O O . SER A 1 112 ? 3.880 25.500 -7.457 1.00 68.38 112 SER A O 1
ATOM 815 N N . ALA A 1 113 ? 5.592 24.049 -7.497 1.00 68.44 113 ALA A N 1
ATOM 816 C CA . ALA A 1 113 ? 4.793 22.950 -6.951 1.00 68.44 113 ALA A CA 1
ATOM 817 C C . ALA A 1 113 ? 4.110 23.385 -5.641 1.00 68.44 113 ALA A C 1
ATOM 819 O O . ALA A 1 113 ? 2.941 23.100 -5.421 1.00 68.44 113 ALA A O 1
ATOM 820 N N . GLU A 1 114 ? 4.815 24.185 -4.843 1.00 72.69 114 GLU A N 1
ATOM 821 C CA . GLU A 1 114 ? 4.350 24.783 -3.597 1.00 72.69 114 GLU A CA 1
ATOM 822 C C . GLU A 1 114 ? 3.176 25.763 -3.777 1.00 72.69 114 GLU A C 1
ATOM 824 O O . GLU A 1 114 ? 2.170 25.635 -3.083 1.00 72.69 114 GLU A O 1
ATOM 829 N N . GLU A 1 115 ? 3.234 26.684 -4.744 1.00 75.88 115 GLU A N 1
ATOM 830 C CA . GLU A 1 115 ? 2.119 27.590 -5.074 1.00 75.88 115 GLU A CA 1
ATOM 831 C C . GLU A 1 115 ? 0.893 26.824 -5.587 1.00 75.88 115 GLU A C 1
ATOM 833 O O . GLU A 1 115 ? -0.249 27.147 -5.248 1.00 75.88 115 GLU A O 1
ATOM 838 N N . THR A 1 116 ? 1.128 25.783 -6.389 1.00 76.19 116 THR A N 1
ATOM 839 C CA . THR A 1 116 ? 0.065 24.910 -6.900 1.00 76.19 116 THR A CA 1
ATOM 840 C C . THR A 1 116 ? -0.600 24.146 -5.756 1.00 76.19 116 THR A C 1
ATOM 842 O O . THR A 1 116 ? -1.826 24.154 -5.652 1.00 76.19 116 THR A O 1
ATOM 845 N N . ILE A 1 117 ? 0.190 23.554 -4.855 1.00 77.38 117 ILE A N 1
ATOM 846 C CA . ILE A 1 117 ? -0.294 22.854 -3.657 1.00 77.38 117 ILE A CA 1
ATOM 847 C C . ILE A 1 117 ? -1.072 23.810 -2.746 1.00 77.38 117 ILE A C 1
ATOM 849 O O . ILE A 1 117 ? -2.165 23.470 -2.295 1.00 77.38 117 ILE A O 1
ATOM 853 N N . ALA A 1 118 ? -0.551 25.016 -2.498 1.00 82.06 118 ALA A N 1
ATOM 854 C CA . ALA A 1 118 ? -1.209 26.010 -1.654 1.00 82.06 118 ALA A CA 1
ATOM 855 C C . ALA A 1 118 ? -2.576 26.421 -2.217 1.00 82.06 118 ALA A C 1
ATOM 857 O O . ALA A 1 118 ? -3.556 26.477 -1.477 1.00 82.06 118 ALA A O 1
ATOM 858 N N . ARG A 1 119 ? -2.662 26.642 -3.535 1.00 84.25 119 ARG A N 1
ATOM 859 C CA . ARG A 1 119 ? -3.913 26.985 -4.225 1.00 84.25 119 ARG A CA 1
ATOM 860 C C . ARG A 1 119 ? -4.936 25.848 -4.214 1.00 84.25 119 ARG A C 1
ATOM 862 O O . ARG A 1 119 ? -6.130 26.116 -4.156 1.00 84.25 119 ARG A O 1
ATOM 869 N N . LEU A 1 120 ? -4.481 24.600 -4.309 1.00 82.62 120 LEU A N 1
ATOM 870 C CA . LEU A 1 120 ? -5.352 23.423 -4.387 1.00 82.62 120 LEU A CA 1
ATOM 871 C C . LEU A 1 120 ? -5.717 22.837 -3.015 1.00 82.62 120 LEU A C 1
ATOM 873 O O . LEU A 1 120 ? -6.493 21.880 -2.952 1.00 82.62 120 LEU A O 1
ATOM 877 N N . ARG A 1 121 ? -5.193 23.382 -1.912 1.00 82.81 121 ARG A N 1
ATOM 878 C CA . ARG A 1 121 ? -5.485 22.883 -0.563 1.00 82.81 121 ARG A CA 1
ATOM 879 C C . ARG A 1 121 ? -6.997 22.881 -0.303 1.00 82.81 121 ARG A C 1
ATOM 881 O O . ARG A 1 121 ? -7.663 23.897 -0.462 1.00 82.81 121 ARG A O 1
ATOM 888 N N . GLY A 1 122 ? -7.531 21.724 0.092 1.00 84.38 122 GLY A N 1
ATOM 889 C CA . GLY A 1 122 ? -8.960 21.538 0.376 1.00 84.38 122 GLY A CA 1
ATOM 890 C C . GLY A 1 122 ? -9.867 21.438 -0.857 1.00 84.38 122 GLY A C 1
ATOM 891 O O . GLY A 1 122 ? -11.076 21.318 -0.702 1.00 84.38 122 GLY A O 1
ATOM 892 N N . SER A 1 123 ? -9.317 21.462 -2.077 1.00 86.81 123 SER A N 1
ATOM 893 C CA . SER A 1 123 ? -10.117 21.369 -3.311 1.00 86.81 123 SER A CA 1
ATOM 894 C C . SER A 1 123 ? -10.499 19.938 -3.711 1.00 86.81 123 SER A C 1
ATOM 896 O O . SER A 1 123 ? -11.340 19.751 -4.591 1.00 86.81 123 SER A O 1
ATOM 898 N N . ALA A 1 124 ? -9.894 18.921 -3.090 1.00 90.69 124 ALA A N 1
ATOM 899 C CA . ALA A 1 124 ? -10.128 17.527 -3.441 1.00 90.69 124 ALA A CA 1
ATOM 900 C C . ALA A 1 124 ? -11.537 17.080 -3.017 1.00 90.69 124 ALA A C 1
ATOM 902 O O . ALA A 1 124 ? -11.828 16.922 -1.833 1.00 90.69 124 ALA A O 1
ATOM 903 N N . LYS A 1 125 ? -12.412 16.853 -4.004 1.00 92.81 125 LYS A N 1
ATOM 904 C CA . LYS A 1 125 ? -13.736 16.251 -3.781 1.00 92.81 125 LYS A CA 1
ATOM 905 C C . LYS A 1 125 ? -13.631 14.747 -3.505 1.00 92.81 125 LYS A C 1
ATOM 907 O O . LYS A 1 125 ? -14.306 14.254 -2.604 1.00 92.81 125 LYS A O 1
ATOM 912 N N . ASN A 1 126 ? -12.769 14.077 -4.274 1.00 95.31 126 ASN A N 1
ATOM 913 C CA . ASN A 1 126 ? -12.541 12.635 -4.270 1.00 95.31 126 ASN A CA 1
ATOM 914 C C . ASN A 1 126 ? -11.050 12.361 -4.037 1.00 95.31 126 ASN A C 1
ATOM 916 O O . ASN A 1 126 ? -10.206 13.121 -4.524 1.00 95.31 126 ASN A O 1
ATOM 920 N N . VAL A 1 127 ? -10.737 11.261 -3.357 1.00 95.69 127 VAL A N 1
ATOM 921 C CA . VAL A 1 127 ? -9.368 10.777 -3.147 1.00 95.69 127 VAL A CA 1
ATOM 922 C C . VAL A 1 127 ? -9.305 9.338 -3.643 1.00 95.69 127 VAL A C 1
ATOM 924 O O . VAL A 1 127 ? -10.144 8.529 -3.268 1.00 95.69 127 VAL A O 1
ATOM 927 N N . ILE A 1 128 ? -8.334 9.031 -4.504 1.00 97.00 128 ILE A N 1
ATOM 928 C CA . ILE A 1 128 ? -8.081 7.672 -4.993 1.00 97.00 128 ILE A CA 1
ATOM 929 C C . ILE A 1 128 ? -6.624 7.349 -4.685 1.00 97.00 128 ILE A C 1
ATOM 931 O O . ILE A 1 128 ? -5.723 8.050 -5.153 1.00 97.00 128 ILE A O 1
ATOM 935 N N . LEU A 1 129 ? -6.402 6.302 -3.894 1.00 97.12 129 LEU A N 1
ATOM 936 C CA . LEU A 1 129 ? -5.076 5.821 -3.525 1.00 97.12 129 LEU A CA 1
ATOM 937 C C . LEU A 1 129 ? -4.799 4.496 -4.242 1.00 97.12 129 LEU A C 1
ATOM 939 O O . LEU A 1 129 ? -5.466 3.499 -3.989 1.00 97.12 129 LEU A O 1
ATOM 943 N N . PHE A 1 130 ? -3.798 4.484 -5.124 1.00 97.69 130 PHE A N 1
ATOM 944 C CA . PHE A 1 130 ? -3.308 3.261 -5.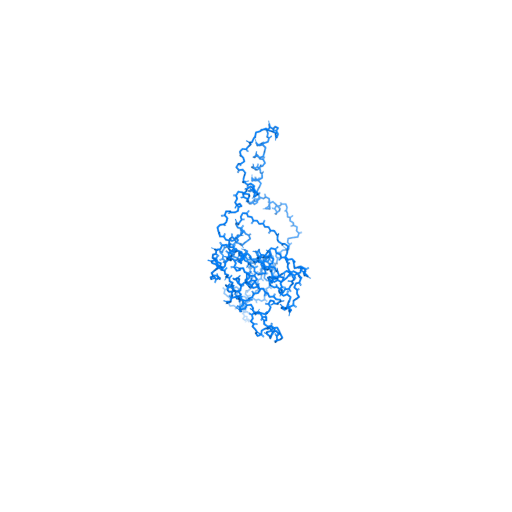761 1.00 97.69 130 PHE A CA 1
ATOM 945 C C . PHE A 1 130 ? -2.084 2.743 -5.010 1.00 97.69 130 PHE A C 1
ATOM 947 O O . PHE A 1 130 ? -1.083 3.452 -4.894 1.00 97.69 130 PHE A O 1
ATOM 954 N N . VAL A 1 131 ? -2.147 1.496 -4.544 1.00 97.75 131 VAL A N 1
ATOM 955 C CA . VAL A 1 131 ? -1.046 0.836 -3.833 1.00 97.75 131 VAL A CA 1
ATOM 956 C C . VAL A 1 131 ? -0.581 -0.372 -4.637 1.00 97.75 131 VAL A C 1
ATOM 958 O O . VAL A 1 131 ? -1.299 -1.358 -4.770 1.00 97.75 131 VAL A O 1
ATOM 961 N N . GLY A 1 132 ? 0.634 -0.293 -5.182 1.00 97.12 132 GLY A N 1
ATOM 962 C CA . GLY A 1 132 ? 1.322 -1.455 -5.741 1.00 97.12 132 GLY A CA 1
ATOM 963 C C . GLY A 1 132 ? 2.085 -2.182 -4.637 1.00 97.12 132 GLY A C 1
ATOM 964 O O . GLY A 1 132 ? 3.179 -1.751 -4.271 1.00 97.12 132 GLY A O 1
ATOM 965 N N . ASP A 1 133 ? 1.516 -3.260 -4.097 1.00 97.19 133 ASP A N 1
ATOM 966 C CA . ASP A 1 133 ? 2.156 -4.052 -3.038 1.00 97.19 133 ASP A CA 1
ATOM 967 C C . ASP A 1 133 ? 3.487 -4.647 -3.542 1.00 97.19 133 ASP A C 1
ATOM 969 O O . ASP A 1 133 ? 3.550 -5.257 -4.610 1.00 97.19 133 ASP A O 1
ATOM 973 N N . GLY A 1 134 ? 4.584 -4.382 -2.826 1.00 95.06 134 GLY A N 1
ATOM 974 C CA . GLY A 1 134 ? 5.942 -4.748 -3.251 1.00 95.06 134 GLY A CA 1
ATOM 975 C C . GLY A 1 134 ? 6.489 -3.992 -4.478 1.00 95.06 134 GLY A C 1
ATOM 976 O O . GLY A 1 134 ? 7.548 -4.350 -5.004 1.00 95.06 134 GLY A O 1
ATOM 977 N N . MET A 1 135 ? 5.818 -2.934 -4.953 1.00 97.25 135 MET A N 1
ATOM 978 C CA . MET A 1 135 ? 6.206 -2.199 -6.165 1.00 97.25 135 MET A CA 1
ATOM 979 C C . MET A 1 135 ? 7.307 -1.156 -5.896 1.00 97.25 135 MET A C 1
ATOM 981 O O . MET A 1 135 ? 7.079 0.053 -5.894 1.00 97.25 135 MET A O 1
ATOM 985 N N . GLY A 1 136 ? 8.536 -1.630 -5.679 1.00 95.44 136 GLY A N 1
ATOM 986 C CA . GLY A 1 136 ? 9.721 -0.774 -5.561 1.00 95.44 136 GLY A CA 1
ATOM 987 C C . GLY A 1 136 ? 10.138 -0.099 -6.879 1.00 95.44 136 GLY A C 1
ATOM 988 O O . GLY A 1 136 ? 9.641 -0.420 -7.958 1.00 95.44 136 GLY A O 1
ATOM 989 N N . ILE A 1 137 ? 11.119 0.810 -6.812 1.00 96.12 137 ILE A N 1
ATOM 990 C CA . ILE A 1 137 ? 11.623 1.570 -7.980 1.00 96.12 137 ILE A CA 1
ATOM 991 C C . ILE A 1 137 ? 12.137 0.644 -9.096 1.00 96.12 137 ILE A C 1
ATOM 993 O O . ILE A 1 137 ? 11.922 0.906 -10.283 1.00 96.12 137 ILE A O 1
ATOM 997 N N . SER A 1 138 ? 12.802 -0.453 -8.728 1.00 97.19 138 SER A N 1
ATOM 998 C CA . SER A 1 138 ? 13.264 -1.470 -9.677 1.00 97.19 138 SER A CA 1
ATOM 999 C C . SER A 1 138 ? 12.092 -2.143 -10.393 1.00 97.19 138 SER A C 1
ATOM 1001 O O . SER A 1 138 ? 12.121 -2.250 -11.617 1.00 97.19 138 SER A O 1
ATOM 1003 N N . THR A 1 139 ? 11.041 -2.519 -9.660 1.00 97.94 139 THR A N 1
ATOM 1004 C CA . THR A 1 139 ? 9.809 -3.102 -10.213 1.00 97.94 139 THR A CA 1
ATOM 1005 C C . THR A 1 139 ? 9.122 -2.137 -11.176 1.00 97.94 139 THR A C 1
ATOM 1007 O O . THR A 1 139 ? 8.769 -2.537 -12.281 1.00 97.94 139 THR A O 1
ATOM 1010 N N . VAL A 1 140 ? 9.010 -0.851 -10.817 1.00 97.00 140 VAL A N 1
ATOM 1011 C CA . VAL A 1 140 ? 8.460 0.192 -11.705 1.00 97.00 140 VAL A CA 1
ATOM 1012 C C . VAL A 1 140 ? 9.274 0.307 -12.995 1.00 97.00 140 VAL A C 1
ATOM 1014 O O . VAL A 1 140 ? 8.707 0.370 -14.084 1.00 97.00 140 VAL A O 1
ATOM 1017 N N . THR A 1 141 ? 10.606 0.305 -12.895 1.00 96.88 141 THR A N 1
ATOM 1018 C CA . THR A 1 141 ? 11.490 0.407 -14.067 1.00 96.88 141 THR A CA 1
ATOM 1019 C C . THR A 1 141 ? 11.352 -0.810 -14.978 1.00 96.88 141 THR A C 1
ATOM 1021 O O . THR A 1 141 ? 11.238 -0.647 -16.192 1.00 96.88 141 THR A O 1
ATOM 1024 N N . ALA A 1 142 ? 11.323 -2.014 -14.402 1.00 98.00 142 ALA A N 1
ATOM 1025 C CA . ALA A 1 142 ? 11.138 -3.254 -15.147 1.00 98.00 142 ALA A CA 1
ATOM 1026 C C . ALA A 1 142 ? 9.769 -3.297 -15.844 1.00 98.00 142 ALA A C 1
ATOM 1028 O O . ALA A 1 142 ? 9.706 -3.567 -17.040 1.00 98.00 142 ALA A O 1
ATOM 1029 N N . ALA A 1 143 ? 8.692 -2.954 -15.128 1.00 97.81 143 ALA A N 1
ATOM 1030 C CA . ALA A 1 143 ? 7.338 -2.905 -15.678 1.00 97.81 143 ALA A CA 1
ATOM 1031 C C . ALA A 1 143 ? 7.217 -1.893 -16.825 1.00 97.81 143 ALA A C 1
ATOM 1033 O O . ALA A 1 143 ? 6.601 -2.183 -17.842 1.00 97.81 143 ALA A O 1
ATOM 1034 N N . ARG A 1 144 ? 7.853 -0.724 -16.694 1.00 97.31 144 ARG A N 1
ATOM 1035 C CA . ARG A 1 144 ? 7.894 0.307 -17.738 1.00 97.31 144 ARG A CA 1
ATOM 1036 C C . ARG A 1 144 ? 8.576 -0.180 -19.017 1.00 97.31 144 ARG A C 1
ATOM 1038 O O . ARG A 1 144 ? 8.060 0.080 -20.098 1.00 97.31 144 ARG A O 1
ATOM 1045 N N . ILE A 1 145 ? 9.713 -0.868 -18.899 1.00 97.69 145 ILE A N 1
ATOM 1046 C CA . ILE A 1 145 ? 10.430 -1.423 -20.059 1.00 97.69 145 ILE A CA 1
ATOM 1047 C C . ILE A 1 145 ? 9.579 -2.503 -20.729 1.00 97.69 145 ILE A C 1
ATOM 1049 O O . ILE A 1 145 ? 9.377 -2.442 -21.939 1.00 97.69 145 ILE A O 1
ATOM 1053 N N . LEU A 1 146 ? 9.033 -3.432 -19.936 1.00 98.12 146 LEU A N 1
ATOM 1054 C CA . LEU A 1 146 ? 8.178 -4.512 -20.430 1.00 98.12 146 LEU A CA 1
ATOM 1055 C C . LEU A 1 146 ? 6.941 -3.975 -21.166 1.00 98.12 146 LEU A C 1
ATOM 1057 O O . LEU A 1 146 ? 6.722 -4.328 -22.318 1.00 98.12 146 LEU A O 1
ATOM 1061 N N . ASP A 1 147 ? 6.193 -3.052 -20.554 1.00 97.69 147 ASP A N 1
ATOM 1062 C CA . ASP A 1 147 ? 5.014 -2.423 -21.173 1.00 97.69 147 ASP A CA 1
ATOM 1063 C C . ASP A 1 147 ? 5.363 -1.698 -22.487 1.00 97.69 147 ASP A C 1
ATOM 1065 O O . ASP A 1 147 ? 4.570 -1.678 -23.426 1.00 97.69 147 ASP A O 1
ATOM 1069 N N . GLY A 1 148 ? 6.567 -1.126 -22.587 1.00 97.38 148 GLY A N 1
ATOM 1070 C CA . GLY A 1 148 ? 7.029 -0.502 -23.823 1.00 97.38 148 GLY A CA 1
ATOM 1071 C C . GLY A 1 148 ? 7.318 -1.519 -24.927 1.00 97.38 148 GLY A C 1
ATOM 1072 O O . GLY A 1 148 ? 6.928 -1.306 -26.076 1.00 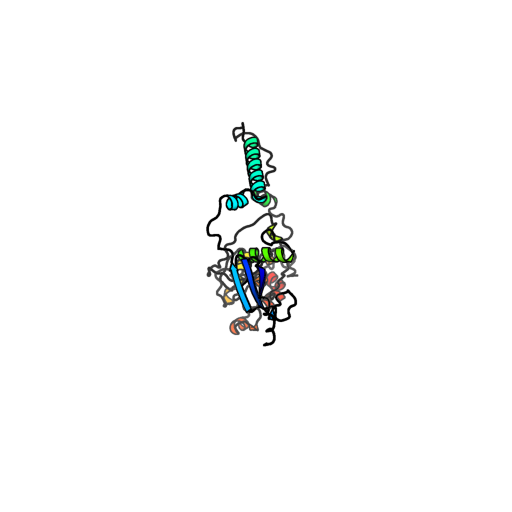97.38 148 GLY A O 1
ATOM 1073 N N . GLN A 1 149 ? 7.945 -2.640 -24.573 1.00 97.25 149 GLN A N 1
ATOM 1074 C CA . GLN A 1 149 ? 8.229 -3.743 -25.495 1.00 97.25 149 GLN A CA 1
ATOM 1075 C C . GLN A 1 149 ? 6.946 -4.427 -25.979 1.00 97.25 149 GLN A C 1
ATOM 1077 O O . GLN A 1 149 ? 6.813 -4.691 -27.175 1.00 97.25 149 GLN A O 1
ATOM 1082 N N . ASP A 1 150 ? 5.961 -4.612 -25.098 1.00 97.06 150 ASP A N 1
ATOM 1083 C CA . ASP A 1 150 ? 4.643 -5.162 -25.448 1.00 97.06 150 ASP A CA 1
ATOM 1084 C C . ASP A 1 150 ? 3.872 -4.260 -26.432 1.00 97.06 150 ASP A C 1
ATOM 1086 O O . ASP A 1 150 ? 3.052 -4.732 -27.222 1.00 97.06 150 ASP A O 1
ATOM 1090 N N . LYS A 1 151 ? 4.178 -2.956 -26.446 1.00 95.38 151 LYS A N 1
ATOM 1091 C CA . LYS A 1 151 ? 3.670 -1.971 -27.419 1.00 95.38 151 LYS A CA 1
ATOM 1092 C C . LYS A 1 151 ? 4.511 -1.879 -28.702 1.00 95.38 151 LYS A C 1
ATOM 1094 O O . LYS A 1 151 ? 4.203 -1.060 -29.568 1.00 95.38 151 LYS A O 1
ATOM 1099 N N . GLY A 1 152 ? 5.558 -2.694 -28.843 1.00 95.88 152 GLY A N 1
ATOM 1100 C CA . GLY A 1 152 ? 6.455 -2.710 -30.004 1.00 95.88 152 GLY A CA 1
ATOM 1101 C C . GLY A 1 152 ? 7.520 -1.607 -30.015 1.00 95.88 152 GLY A C 1
ATOM 1102 O O . GLY A 1 152 ? 8.083 -1.322 -31.071 1.00 95.88 152 GLY A O 1
ATOM 1103 N N . MET A 1 153 ? 7.780 -0.967 -28.872 1.00 94.88 153 MET A N 1
ATOM 1104 C CA . MET A 1 153 ? 8.848 0.026 -28.698 1.00 94.88 153 MET A CA 1
ATOM 1105 C C . MET A 1 153 ? 10.136 -0.638 -28.176 1.00 94.88 153 MET A C 1
ATOM 1107 O O . MET A 1 153 ? 10.159 -1.846 -27.939 1.00 94.88 153 MET A O 1
ATOM 1111 N N . MET A 1 154 ? 11.217 0.129 -27.985 1.00 94.06 154 MET A N 1
ATOM 1112 C CA . MET A 1 154 ? 12.465 -0.422 -27.423 1.00 94.06 154 MET A CA 1
ATOM 1113 C C . MET A 1 154 ? 12.314 -0.703 -25.920 1.00 94.06 154 MET A C 1
ATOM 1115 O O . MET A 1 154 ? 12.777 -1.730 -25.419 1.00 94.06 154 MET A O 1
ATOM 1119 N N . GLY A 1 155 ? 11.561 0.164 -25.235 1.00 93.88 155 GLY A N 1
ATOM 1120 C CA . GLY A 1 155 ? 11.118 -0.011 -23.852 1.00 93.88 155 GLY A CA 1
ATOM 1121 C C . GLY A 1 155 ? 11.690 1.038 -22.903 1.00 93.88 155 GLY A C 1
ATOM 1122 O O . GLY A 1 155 ? 10.969 1.558 -22.051 1.00 93.88 155 GLY A O 1
ATOM 1123 N N . GLU A 1 156 ? 12.962 1.409 -23.054 1.00 92.25 156 GLU A N 1
ATOM 1124 C CA . GLU A 1 156 ? 13.651 2.328 -22.143 1.00 92.25 156 GLU A CA 1
ATOM 1125 C C . GLU A 1 156 ? 13.101 3.758 -22.162 1.00 92.25 156 GLU A C 1
ATOM 1127 O O . GLU A 1 156 ? 13.217 4.461 -21.156 1.00 92.25 156 GLU A O 1
ATOM 1132 N N . GLU A 1 157 ? 12.506 4.194 -23.267 1.00 91.19 157 GLU A N 1
ATOM 1133 C CA . GLU A 1 157 ? 11.847 5.493 -23.447 1.00 91.19 157 GLU A CA 1
ATOM 1134 C C . GLU A 1 157 ? 10.381 5.510 -22.999 1.00 91.19 157 GLU A C 1
ATOM 1136 O O . GLU A 1 157 ? 9.800 6.587 -22.868 1.00 91.19 157 GLU A O 1
ATOM 1141 N N . ASN A 1 158 ? 9.782 4.342 -22.748 1.00 94.06 158 ASN A N 1
ATOM 1142 C CA . ASN A 1 158 ? 8.380 4.249 -22.358 1.00 94.06 158 ASN A CA 1
ATOM 1143 C C . ASN A 1 158 ? 8.128 4.912 -20.994 1.00 94.06 158 ASN A C 1
ATOM 1145 O O . ASN A 1 158 ? 9.020 5.002 -20.142 1.00 94.06 158 ASN A O 1
ATOM 1149 N N . ALA A 1 159 ? 6.884 5.322 -20.760 1.00 93.44 159 ALA A N 1
ATOM 1150 C CA . ALA A 1 159 ? 6.402 5.797 -19.473 1.00 93.44 159 ALA A CA 1
ATOM 1151 C C . ALA A 1 159 ? 5.121 5.047 -19.091 1.00 93.44 159 ALA A C 1
ATOM 1153 O O . ALA A 1 159 ? 4.208 4.891 -19.899 1.00 93.44 159 ALA A O 1
ATOM 1154 N N . LEU A 1 160 ? 5.045 4.600 -17.835 1.00 95.19 160 LEU A N 1
ATOM 1155 C CA . LEU A 1 160 ? 3.784 4.137 -17.257 1.00 95.19 160 LEU A CA 1
ATOM 1156 C C . LEU A 1 160 ? 2.889 5.347 -16.983 1.00 95.19 160 LEU A C 1
ATOM 1158 O O . LEU A 1 160 ? 3.391 6.443 -16.746 1.00 95.19 160 LEU A O 1
ATOM 1162 N N . HIS A 1 161 ? 1.574 5.145 -16.941 1.00 93.56 161 HIS A N 1
ATOM 1163 C CA . HIS A 1 161 ? 0.611 6.247 -16.840 1.00 93.56 161 HIS A CA 1
ATOM 1164 C C . HIS A 1 161 ? 0.828 7.139 -15.602 1.00 93.56 161 HIS A C 1
ATOM 1166 O O . HIS A 1 161 ? 0.805 8.362 -15.692 1.00 93.56 161 HIS A O 1
ATOM 1172 N N . PHE A 1 162 ? 1.139 6.543 -14.445 1.00 93.19 162 PHE A N 1
ATOM 1173 C CA . PHE A 1 162 ? 1.465 7.305 -13.231 1.00 93.19 162 PHE A CA 1
ATOM 1174 C C . PHE A 1 162 ? 2.834 8.009 -13.296 1.00 93.19 162 PHE A C 1
ATOM 1176 O O . PHE A 1 162 ? 3.107 8.895 -12.492 1.00 93.19 162 PHE A O 1
ATOM 1183 N N . GLY A 1 163 ? 3.698 7.648 -14.250 1.00 90.25 163 GLY A N 1
ATOM 1184 C CA . GLY A 1 163 ? 4.954 8.348 -14.531 1.00 90.25 163 GLY A CA 1
ATOM 1185 C C . GLY A 1 163 ? 4.753 9.726 -15.169 1.00 90.25 163 GLY A C 1
ATOM 1186 O O . GLY A 1 163 ? 5.678 10.533 -15.167 1.00 90.25 163 GLY A O 1
ATOM 1187 N N . GLU A 1 164 ? 3.550 10.019 -15.670 1.00 90.25 164 GLU A N 1
ATOM 1188 C CA . GLU A 1 164 ? 3.168 11.337 -16.192 1.00 90.25 164 GLU A CA 1
ATOM 1189 C C . GLU A 1 164 ? 2.683 12.295 -15.091 1.00 90.25 164 GLU A C 1
ATOM 1191 O O . GLU A 1 164 ? 2.431 13.475 -15.355 1.00 90.25 164 GLU A O 1
ATOM 1196 N N . PHE A 1 165 ? 2.535 11.818 -13.848 1.00 87.88 165 PHE A N 1
ATOM 1197 C CA . PHE A 1 165 ? 2.056 12.651 -12.750 1.00 87.88 165 PHE A CA 1
ATOM 1198 C C . PHE A 1 165 ? 3.024 13.815 -12.472 1.00 87.88 165 PHE A C 1
ATOM 1200 O O . PHE A 1 165 ? 4.243 13.643 -12.490 1.00 87.88 165 PHE A O 1
ATOM 1207 N N . PRO A 1 166 ? 2.504 15.020 -12.163 1.00 83.69 166 PRO A N 1
ATOM 1208 C CA . PRO A 1 166 ? 3.329 16.222 -12.023 1.00 83.69 166 PRO A CA 1
ATOM 1209 C C . PRO A 1 166 ? 4.188 16.240 -10.751 1.00 83.69 166 PRO A C 1
ATOM 1211 O O . PRO A 1 166 ? 5.065 17.096 -10.620 1.00 83.69 166 PRO A O 1
ATOM 1214 N N . PHE A 1 167 ? 3.931 15.328 -9.809 1.00 85.38 167 PHE A N 1
ATOM 1215 C CA . PHE A 1 167 ? 4.615 15.250 -8.524 1.00 85.38 167 PHE A CA 1
ATOM 1216 C C . PHE A 1 167 ? 5.103 13.828 -8.266 1.00 85.38 167 PHE A C 1
ATOM 1218 O O . PHE A 1 167 ? 4.362 12.866 -8.446 1.00 85.38 167 PHE A O 1
ATOM 1225 N N . ALA A 1 168 ? 6.337 13.722 -7.783 1.00 88.44 168 ALA A N 1
ATOM 1226 C CA . ALA A 1 168 ? 6.935 12.482 -7.316 1.00 88.44 168 ALA A CA 1
ATOM 1227 C C . ALA A 1 168 ? 7.663 12.738 -5.994 1.00 88.44 168 ALA A C 1
ATOM 1229 O O . ALA A 1 168 ? 8.181 13.831 -5.753 1.00 88.44 168 ALA A O 1
ATOM 1230 N N . GLY A 1 169 ? 7.710 11.720 -5.143 1.00 89.50 169 GLY A N 1
ATOM 1231 C CA . GLY A 1 169 ? 8.397 11.758 -3.860 1.00 89.50 169 GLY A CA 1
ATOM 1232 C C . GLY A 1 169 ? 8.921 10.379 -3.485 1.00 89.50 169 GLY A C 1
ATOM 1233 O O . GLY A 1 169 ? 8.529 9.372 -4.070 1.00 89.50 169 GLY A O 1
ATOM 1234 N N . LEU A 1 170 ? 9.819 10.344 -2.505 1.00 93.06 170 LEU A N 1
ATOM 1235 C CA . LEU A 1 170 ? 10.311 9.106 -1.908 1.00 93.06 170 LEU A CA 1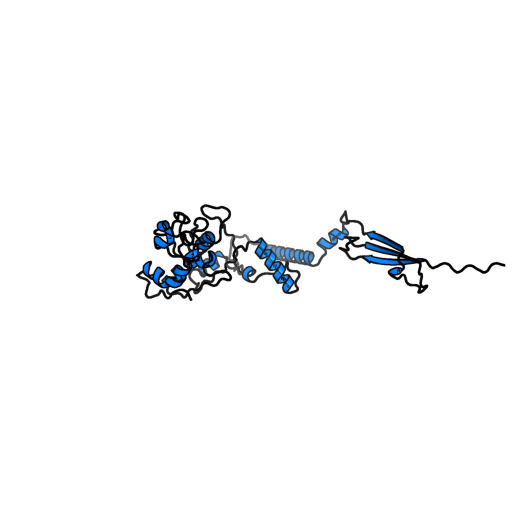
ATOM 1236 C C . LEU A 1 170 ? 9.710 8.950 -0.512 1.00 93.06 170 LEU A C 1
ATOM 1238 O O . LEU A 1 170 ? 9.655 9.915 0.251 1.00 93.06 170 LEU A O 1
ATOM 1242 N N . ALA A 1 171 ? 9.300 7.731 -0.170 1.00 95.19 171 ALA A N 1
ATOM 1243 C CA . ALA A 1 171 ? 8.747 7.392 1.136 1.00 95.19 171 ALA A CA 1
ATOM 1244 C C . ALA A 1 171 ? 9.709 6.479 1.912 1.00 95.19 171 ALA A C 1
ATOM 1246 O O . ALA A 1 171 ? 10.268 5.535 1.357 1.00 95.19 171 ALA A O 1
ATOM 1247 N N . LYS A 1 172 ? 9.898 6.750 3.210 1.00 96.81 172 LYS A N 1
ATOM 1248 C CA . LYS A 1 172 ? 10.660 5.881 4.123 1.00 96.81 172 LYS A CA 1
ATOM 1249 C C . LYS A 1 172 ? 9.712 4.885 4.787 1.00 96.81 172 LYS A C 1
ATOM 1251 O O . LYS A 1 172 ? 8.918 5.282 5.639 1.00 96.81 172 LYS A O 1
ATOM 1256 N N . THR A 1 173 ? 9.835 3.608 4.449 1.00 97.81 173 THR A N 1
ATOM 1257 C CA . THR A 1 173 ? 8.796 2.600 4.714 1.00 97.81 173 THR A CA 1
ATOM 1258 C C . THR A 1 173 ? 8.961 1.784 5.995 1.00 97.81 173 THR A C 1
ATOM 1260 O O . THR A 1 173 ? 8.053 1.036 6.308 1.00 97.81 173 THR A O 1
ATOM 1263 N N . TYR A 1 174 ? 10.056 1.934 6.749 1.00 98.38 174 TYR A N 1
ATOM 1264 C CA . TYR A 1 174 ? 10.294 1.180 7.994 1.00 98.38 174 TYR A CA 1
ATOM 1265 C C . TYR A 1 174 ? 9.085 1.196 8.958 1.00 98.38 174 TYR A C 1
ATOM 1267 O O . TYR A 1 174 ? 8.453 2.247 9.111 1.00 98.38 174 TYR A O 1
ATOM 1275 N N . ASN A 1 175 ? 8.800 0.063 9.602 1.00 98.38 175 ASN A N 1
ATOM 1276 C CA . ASN A 1 175 ? 7.902 -0.050 10.757 1.00 98.38 175 ASN A CA 1
ATOM 1277 C C . ASN A 1 175 ? 8.598 0.469 12.020 1.00 98.38 175 ASN A C 1
ATOM 1279 O O . ASN A 1 175 ? 9.810 0.686 12.004 1.00 98.38 175 ASN A O 1
ATOM 1283 N N . VAL A 1 176 ? 7.859 0.670 13.110 1.00 98.31 176 VAL A N 1
ATOM 1284 C CA . VAL A 1 176 ? 8.447 1.139 14.378 1.00 98.31 176 VAL A CA 1
ATOM 1285 C C . VAL A 1 176 ? 9.491 0.143 14.909 1.00 98.31 176 VAL A C 1
ATOM 1287 O O . VAL A 1 176 ? 10.596 0.554 15.272 1.00 98.31 176 VAL A O 1
ATOM 1290 N N . ASP A 1 177 ? 9.201 -1.154 14.819 1.00 97.81 177 ASP A N 1
ATOM 1291 C CA . ASP A 1 177 ? 10.043 -2.263 15.281 1.00 97.81 177 ASP A CA 1
ATOM 1292 C C . ASP A 1 177 ? 10.919 -2.922 14.189 1.00 97.81 177 ASP A C 1
ATOM 1294 O O . ASP A 1 177 ? 11.816 -3.709 14.510 1.00 97.81 177 ASP A O 1
ATOM 1298 N N . ALA A 1 178 ? 10.725 -2.600 12.901 1.00 96.94 178 ALA A N 1
ATOM 1299 C CA . ALA A 1 178 ? 11.437 -3.261 11.800 1.00 96.94 178 ALA A CA 1
ATOM 1300 C C . ALA A 1 178 ? 11.914 -2.329 10.673 1.00 96.94 178 ALA A C 1
ATOM 1302 O O . ALA A 1 178 ? 11.172 -1.533 10.097 1.00 96.94 178 ALA A O 1
ATOM 1303 N N . GLN A 1 179 ? 13.177 -2.509 10.265 1.00 97.94 179 GLN A N 1
ATOM 1304 C CA . GLN A 1 179 ? 13.767 -1.785 9.129 1.00 97.94 179 GLN A CA 1
ATOM 1305 C C . GLN A 1 179 ? 13.183 -2.226 7.784 1.00 97.94 179 GLN A C 1
ATOM 1307 O O . GLN A 1 179 ? 12.948 -1.391 6.912 1.00 97.94 179 GLN A O 1
ATOM 1312 N N . THR A 1 180 ? 12.990 -3.539 7.615 1.00 97.75 180 THR A N 1
ATOM 1313 C CA . THR A 1 180 ? 12.263 -4.099 6.473 1.00 97.75 180 THR A CA 1
ATOM 1314 C C . THR A 1 180 ? 10.824 -4.294 6.922 1.00 97.75 180 THR A C 1
ATOM 1316 O O . THR A 1 180 ? 10.595 -5.140 7.785 1.00 97.75 180 THR A O 1
ATOM 1319 N N . PRO A 1 181 ? 9.891 -3.487 6.405 1.00 98.06 181 PRO A N 1
ATOM 1320 C CA . PRO A 1 181 ? 8.525 -3.497 6.885 1.00 98.06 181 PRO A CA 1
ATOM 1321 C C . PRO A 1 181 ? 7.713 -4.659 6.312 1.00 98.06 181 PRO A C 1
ATOM 1323 O O . PRO A 1 181 ? 8.157 -5.349 5.389 1.00 98.06 181 PRO A O 1
ATOM 1326 N N . ASP A 1 182 ? 6.485 -4.802 6.799 1.00 98.25 182 ASP A N 1
ATOM 1327 C CA . ASP A 1 182 ? 5.456 -5.635 6.183 1.00 98.25 182 ASP A CA 1
ATOM 1328 C C . ASP A 1 182 ? 4.286 -4.796 5.624 1.00 98.25 182 ASP A C 1
ATOM 1330 O O . ASP A 1 182 ? 4.207 -3.579 5.821 1.00 98.25 182 ASP A O 1
ATOM 1334 N N . SER A 1 183 ? 3.369 -5.439 4.894 1.00 98.25 183 SER A N 1
ATOM 1335 C CA . SER A 1 183 ? 2.208 -4.761 4.296 1.00 98.25 183 SER A CA 1
ATOM 1336 C C . SER A 1 183 ? 1.246 -4.170 5.338 1.00 98.25 183 SER A C 1
ATOM 1338 O O . SER A 1 183 ? 0.612 -3.154 5.063 1.00 98.25 183 SER A O 1
ATOM 1340 N N . ALA A 1 184 ? 1.133 -4.775 6.527 1.00 98.56 184 ALA A N 1
ATOM 1341 C CA . ALA A 1 184 ? 0.162 -4.365 7.541 1.00 98.56 184 ALA A CA 1
ATOM 1342 C C . ALA A 1 184 ? 0.497 -2.994 8.134 1.00 98.56 184 ALA A C 1
ATOM 1344 O O . ALA A 1 184 ? -0.290 -2.048 8.006 1.00 98.56 184 ALA A O 1
ATOM 1345 N N . GLY A 1 185 ? 1.698 -2.834 8.691 1.00 98.19 185 GLY A N 1
ATOM 1346 C CA . GLY A 1 185 ? 2.047 -1.551 9.292 1.00 98.19 185 GLY A CA 1
ATOM 1347 C C . GLY A 1 185 ? 2.353 -0.457 8.262 1.00 98.19 185 GLY A C 1
ATOM 1348 O O . GLY A 1 185 ? 2.107 0.720 8.530 1.00 98.19 185 GLY A O 1
ATOM 1349 N N . THR A 1 186 ? 2.793 -0.807 7.043 1.00 98.50 186 THR A N 1
ATOM 1350 C CA . THR A 1 186 ? 2.958 0.194 5.968 1.00 98.50 186 THR A CA 1
ATOM 1351 C C . THR A 1 186 ? 1.633 0.756 5.483 1.00 98.50 186 THR A C 1
ATOM 1353 O O . THR A 1 186 ? 1.529 1.972 5.313 1.00 98.50 186 THR A O 1
ATOM 1356 N N . MET A 1 187 ? 0.615 -0.085 5.295 1.00 98.56 187 MET A N 1
ATOM 1357 C CA . MET A 1 187 ? -0.700 0.403 4.897 1.00 98.56 187 MET A CA 1
ATOM 1358 C C . MET A 1 187 ? -1.417 1.114 6.048 1.00 98.56 187 MET A C 1
ATOM 1360 O O . MET A 1 187 ? -2.066 2.132 5.806 1.00 98.56 187 MET A O 1
ATOM 1364 N N . THR A 1 188 ? -1.213 0.676 7.297 1.00 98.69 188 THR A N 1
ATOM 1365 C CA . THR A 1 188 ? -1.648 1.437 8.482 1.00 98.69 188 THR A CA 1
ATOM 1366 C C . THR A 1 188 ? -1.073 2.852 8.432 1.00 98.69 188 THR A C 1
ATOM 1368 O O . THR A 1 188 ? -1.837 3.812 8.446 1.00 98.69 188 THR A O 1
ATOM 1371 N N . ALA A 1 189 ? 0.236 3.009 8.207 1.00 98.62 189 ALA A N 1
ATOM 1372 C CA . ALA A 1 189 ? 0.857 4.328 8.085 1.00 98.62 189 ALA A CA 1
ATOM 1373 C C . ALA A 1 189 ? 0.295 5.183 6.937 1.00 98.62 189 ALA A C 1
ATOM 1375 O O . ALA A 1 189 ? 0.167 6.398 7.088 1.00 98.62 189 ALA A O 1
ATOM 1376 N N . MET A 1 190 ? -0.046 4.578 5.795 1.00 98.38 190 MET A N 1
ATOM 1377 C CA . MET A 1 190 ? -0.658 5.298 4.669 1.00 98.38 190 MET A CA 1
ATOM 1378 C C . MET A 1 190 ? -2.085 5.761 4.977 1.00 98.38 190 MET A C 1
ATOM 1380 O O . MET A 1 190 ? -2.470 6.849 4.550 1.00 98.38 190 MET A O 1
ATOM 1384 N N . MET A 1 191 ? -2.855 4.953 5.706 1.00 98.38 191 MET A N 1
ATOM 1385 C CA . MET A 1 191 ? -4.269 5.213 5.969 1.00 98.38 191 MET A CA 1
ATOM 1386 C C . MET A 1 191 ? -4.510 6.056 7.216 1.00 98.38 191 MET A C 1
ATOM 1388 O O . MET A 1 191 ? -5.465 6.821 7.232 1.00 98.38 191 MET A O 1
ATOM 1392 N N . THR A 1 192 ? -3.677 5.952 8.246 1.00 98.12 192 THR A N 1
ATOM 1393 C CA . THR A 1 192 ? -3.868 6.658 9.526 1.00 98.12 192 THR A CA 1
ATOM 1394 C C . THR A 1 192 ? -2.912 7.839 9.688 1.00 98.12 192 THR A C 1
ATOM 1396 O O . THR A 1 192 ? -3.157 8.742 10.484 1.00 98.12 192 THR A O 1
ATOM 1399 N N . GLY A 1 193 ? -1.806 7.846 8.935 1.00 97.50 193 GLY A N 1
ATOM 1400 C CA . GLY A 1 193 ? -0.705 8.792 9.114 1.00 97.50 193 GLY A CA 1
ATOM 1401 C C . GLY A 1 193 ? 0.242 8.447 10.271 1.00 97.50 193 GLY A C 1
ATOM 1402 O O . GLY A 1 193 ? 1.172 9.214 10.522 1.00 97.50 193 GLY A O 1
ATOM 1403 N N . VAL A 1 194 ? 0.046 7.311 10.950 1.00 98.44 194 VAL A N 1
ATOM 1404 C CA . VAL A 1 194 ? 0.838 6.866 12.109 1.00 98.44 194 VAL A CA 1
ATOM 1405 C C . VAL A 1 194 ? 1.489 5.517 11.799 1.00 98.44 194 VAL A C 1
ATOM 1407 O O . VAL A 1 194 ? 0.844 4.601 11.295 1.00 98.44 194 VAL A O 1
ATOM 1410 N N . LYS A 1 195 ? 2.794 5.402 12.059 1.00 98.38 195 LYS A N 1
ATOM 1411 C CA . LYS A 1 195 ? 3.523 4.136 11.907 1.00 98.38 195 LYS A CA 1
ATOM 1412 C C . LYS A 1 195 ? 3.256 3.233 13.106 1.00 98.38 195 LYS A C 1
ATOM 1414 O O . LYS A 1 195 ? 3.147 3.737 14.209 1.00 98.38 195 LYS A O 1
ATOM 1419 N N . THR A 1 196 ? 3.253 1.926 12.877 1.00 98.38 196 THR A N 1
ATOM 1420 C CA . THR A 1 196 ? 3.080 0.897 13.913 1.00 98.38 196 THR A CA 1
ATOM 1421 C C . THR A 1 196 ? 4.086 -0.243 13.706 1.00 98.38 196 THR A C 1
ATOM 1423 O O . THR A 1 196 ? 4.953 -0.174 12.817 1.00 98.38 196 THR A O 1
ATOM 1426 N N . ASP A 1 197 ? 3.979 -1.270 14.532 1.00 98.44 197 ASP A N 1
ATOM 1427 C CA . ASP A 1 197 ? 4.778 -2.486 14.520 1.00 98.44 197 ASP A CA 1
ATOM 1428 C C . ASP A 1 197 ? 4.426 -3.414 13.347 1.00 98.44 197 ASP A C 1
ATOM 1430 O O . ASP A 1 197 ? 3.443 -3.232 12.619 1.00 98.44 197 ASP A O 1
ATOM 1434 N N . VAL A 1 198 ? 5.286 -4.398 13.087 1.00 98.31 198 VAL A N 1
ATOM 1435 C CA . VAL A 1 198 ? 5.075 -5.371 12.012 1.00 98.31 198 VAL A CA 1
ATOM 1436 C C . VAL A 1 198 ? 3.915 -6.308 12.328 1.00 98.31 198 VAL A C 1
ATOM 1438 O O . VAL A 1 198 ? 3.888 -7.000 13.345 1.00 98.31 198 VAL A O 1
ATOM 1441 N N . GLY A 1 199 ? 3.022 -6.464 11.352 1.00 98.19 199 GLY A N 1
ATOM 1442 C CA . GLY A 1 199 ? 1.954 -7.457 11.399 1.00 98.19 199 GLY A CA 1
ATOM 1443 C C . GLY A 1 199 ? 0.729 -7.057 12.217 1.00 98.19 199 GLY A C 1
ATOM 1444 O O . GLY A 1 199 ? -0.145 -7.902 12.380 1.00 98.19 199 GLY A O 1
ATOM 1445 N N . THR A 1 200 ? 0.635 -5.813 12.678 1.00 98.25 200 THR A N 1
ATOM 1446 C CA . THR A 1 200 ? -0.573 -5.236 13.284 1.00 98.25 200 THR A CA 1
ATOM 1447 C C . THR A 1 200 ? -1.285 -4.328 12.281 1.00 98.25 200 THR A C 1
ATOM 1449 O O . THR A 1 200 ? -0.679 -3.811 11.335 1.00 98.25 200 THR A O 1
ATOM 1452 N N . ILE A 1 201 ? -2.603 -4.191 12.424 1.00 98.62 201 ILE A N 1
ATOM 1453 C CA . ILE A 1 201 ? -3.447 -3.469 11.471 1.00 98.62 201 ILE A CA 1
ATOM 1454 C C . ILE A 1 201 ? -4.258 -2.411 12.205 1.00 98.62 201 ILE A C 1
ATOM 1456 O O . ILE A 1 201 ? -5.030 -2.736 13.101 1.00 98.62 201 ILE A O 1
ATOM 1460 N N . GLY A 1 202 ? -4.139 -1.153 11.776 1.00 98.12 202 GLY A N 1
ATOM 1461 C CA . GLY A 1 202 ? -5.021 -0.078 12.230 1.00 98.12 202 GLY A CA 1
ATOM 1462 C C . GLY A 1 202 ? -4.835 0.331 13.693 1.00 98.12 202 GLY A C 1
ATOM 1463 O O . GLY A 1 202 ? -5.709 1.009 14.226 1.00 98.12 202 GLY A O 1
ATOM 1464 N N . THR A 1 203 ? -3.726 -0.045 14.328 1.00 98.50 203 THR A N 1
ATOM 1465 C CA . THR A 1 203 ? -3.384 0.297 15.717 1.00 98.50 203 THR A CA 1
ATOM 1466 C C . THR A 1 203 ? -2.065 1.067 15.786 1.00 98.50 203 THR A C 1
ATOM 1468 O O . THR A 1 203 ? -1.288 1.021 14.831 1.00 98.50 203 THR A O 1
ATOM 1471 N N . ASP A 1 204 ? -1.807 1.793 16.872 1.00 98.00 204 ASP A N 1
ATOM 1472 C CA . ASP A 1 204 ? -0.519 2.457 17.123 1.00 98.00 204 ASP A CA 1
ATOM 1473 C C . ASP A 1 204 ? 0.576 1.467 17.565 1.00 98.00 204 ASP A C 1
ATOM 1475 O O . ASP A 1 204 ? 0.408 0.255 17.420 1.00 98.00 204 ASP A O 1
ATOM 1479 N N . GLU A 1 205 ? 1.742 1.967 17.978 1.00 97.06 205 GLU A N 1
ATOM 1480 C CA . GLU A 1 205 ? 2.899 1.166 18.393 1.00 97.06 205 GLU A CA 1
ATOM 1481 C C . GLU A 1 205 ? 2.817 0.557 19.802 1.00 97.06 205 GLU A C 1
ATOM 1483 O O . GLU A 1 205 ? 3.664 -0.266 20.140 1.00 97.06 205 GLU A O 1
ATOM 1488 N N . ASP A 1 206 ? 1.837 0.936 20.629 1.00 98.00 206 ASP A N 1
ATOM 1489 C CA . ASP A 1 206 ? 1.684 0.374 21.980 1.00 98.00 206 ASP A CA 1
ATOM 1490 C C . ASP A 1 206 ? 0.941 -0.984 21.957 1.00 98.00 206 ASP A C 1
ATOM 1492 O O . ASP A 1 206 ? 0.826 -1.668 22.981 1.00 98.00 206 ASP A O 1
ATOM 1496 N N . ILE A 1 207 ? 0.462 -1.403 20.779 1.00 97.75 207 ILE A N 1
ATOM 1497 C CA . ILE A 1 207 ? -0.151 -2.709 20.519 1.00 97.75 207 ILE A CA 1
ATOM 1498 C C . ILE A 1 207 ? 0.808 -3.870 20.826 1.00 97.75 207 ILE A C 1
ATOM 1500 O O . ILE A 1 207 ? 1.992 -3.847 20.494 1.00 97.75 207 ILE A O 1
ATOM 1504 N N . VAL A 1 208 ? 0.281 -4.967 21.373 1.00 97.31 208 VAL A N 1
ATOM 1505 C CA . VAL A 1 208 ? 1.019 -6.231 21.480 1.00 97.31 208 VAL A CA 1
ATOM 1506 C C . VAL A 1 208 ? 0.509 -7.195 20.420 1.00 97.31 208 VAL A C 1
ATOM 1508 O O . VAL A 1 208 ? -0.632 -7.659 20.460 1.00 97.31 208 VAL A O 1
ATOM 1511 N N . ARG A 1 209 ? 1.374 -7.529 19.457 1.00 97.12 209 ARG A N 1
ATOM 1512 C CA . ARG A 1 209 ? 1.006 -8.430 18.362 1.00 97.12 209 ARG A CA 1
ATOM 1513 C C . ARG A 1 209 ? 0.494 -9.778 18.884 1.00 97.12 209 ARG A C 1
ATOM 1515 O O . ARG A 1 209 ? 1.165 -10.450 19.665 1.00 97.12 209 ARG A O 1
ATOM 1522 N N . GLY A 1 210 ? -0.667 -10.192 18.381 1.00 96.38 210 GLY A N 1
ATOM 1523 C CA . GLY A 1 210 ? -1.340 -11.436 18.761 1.00 96.38 210 GLY A CA 1
ATOM 1524 C C . GLY A 1 210 ? -2.131 -11.367 20.073 1.00 96.38 210 GLY A C 1
ATOM 1525 O O . GLY A 1 210 ? -2.741 -12.368 20.446 1.00 96.38 210 GLY A O 1
ATOM 1526 N N . ASP A 1 211 ? -2.164 -10.216 20.750 1.00 96.06 211 ASP A N 1
ATOM 1527 C CA . ASP A 1 211 ? -2.974 -9.982 21.947 1.00 96.06 211 ASP A CA 1
ATOM 1528 C C . ASP A 1 211 ? -4.060 -8.933 21.667 1.00 96.06 211 ASP A C 1
ATOM 1530 O O . ASP A 1 211 ? -3.849 -7.723 21.777 1.00 96.06 211 ASP A O 1
ATOM 1534 N N . CYS A 1 212 ? -5.260 -9.404 21.321 1.00 93.94 212 CYS A N 1
ATOM 1535 C CA . CYS A 1 212 ? -6.396 -8.526 21.042 1.00 93.94 212 CYS A CA 1
ATOM 1536 C C . CYS A 1 212 ? -6.845 -7.677 22.233 1.00 93.94 212 CYS A C 1
ATOM 1538 O O . CYS A 1 212 ? -7.504 -6.665 22.013 1.00 93.94 212 CYS A O 1
ATOM 1540 N N . SER A 1 213 ? -6.496 -8.039 23.474 1.00 95.25 213 SER A N 1
ATOM 1541 C CA . SER A 1 213 ? -6.857 -7.214 24.633 1.00 95.25 213 SER A CA 1
ATOM 1542 C C . SER A 1 213 ? -6.163 -5.850 24.620 1.00 95.25 213 SER A C 1
ATOM 1544 O O . SER A 1 213 ? -6.622 -4.921 25.275 1.00 95.25 213 SER A O 1
ATOM 1546 N N . THR A 1 214 ? -5.090 -5.719 23.832 1.00 96.81 214 THR A N 1
ATOM 1547 C CA . THR A 1 214 ? -4.343 -4.471 23.644 1.00 96.81 214 THR A CA 1
ATOM 1548 C C . THR A 1 214 ? -4.819 -3.648 22.447 1.00 96.81 214 THR A C 1
ATOM 1550 O O . THR A 1 214 ? -4.242 -2.604 22.169 1.00 96.81 214 THR A O 1
ATOM 1553 N N . VAL A 1 215 ? -5.854 -4.091 21.722 1.00 96.12 215 VAL A N 1
ATOM 1554 C CA . VAL A 1 215 ? -6.447 -3.288 20.638 1.00 96.12 215 VAL A CA 1
ATOM 1555 C C . VAL A 1 215 ? -7.192 -2.088 21.216 1.00 96.12 215 VAL A C 1
ATOM 1557 O O . VAL A 1 215 ? -7.035 -0.986 20.697 1.00 96.12 215 VAL A O 1
ATOM 1560 N N . GLU A 1 216 ? -7.946 -2.289 22.302 1.00 94.94 216 GLU A N 1
ATOM 1561 C CA . GLU A 1 216 ? -8.701 -1.223 22.965 1.00 94.94 216 GLU A CA 1
ATOM 1562 C C . GLU A 1 216 ? -7.758 -0.132 23.491 1.00 94.94 216 GLU A C 1
ATOM 1564 O O . GLU A 1 216 ? -6.877 -0.383 24.314 1.00 94.94 216 GLU A O 1
ATOM 1569 N N . GLY A 1 217 ? -7.971 1.098 23.027 1.00 95.12 217 GLY A N 1
ATOM 1570 C CA . GLY A 1 217 ? -7.176 2.270 23.389 1.00 95.12 217 GLY A CA 1
ATOM 1571 C C . GLY A 1 217 ? -6.045 2.587 22.412 1.00 95.12 217 GLY A C 1
ATOM 1572 O O . GLY A 1 217 ? -5.580 3.726 22.416 1.00 95.12 217 GLY A O 1
ATOM 1573 N N . ASN A 1 218 ? -5.671 1.635 21.554 1.00 97.69 218 ASN A N 1
ATOM 1574 C CA . ASN A 1 218 ? -4.605 1.780 20.561 1.00 97.69 218 ASN A CA 1
ATOM 1575 C C . ASN A 1 218 ? -5.159 1.893 19.127 1.00 97.69 218 ASN A C 1
ATOM 1577 O O . ASN A 1 218 ? -4.391 1.906 18.165 1.00 97.69 218 ASN A O 1
ATOM 1581 N N . GLU A 1 219 ? -6.484 1.944 18.927 1.00 97.19 219 GLU A N 1
ATOM 1582 C CA . GLU A 1 219 ? -7.088 2.020 17.595 1.00 97.19 219 GLU A CA 1
ATOM 1583 C C . GLU A 1 219 ? -6.873 3.385 16.931 1.00 97.19 219 GLU A C 1
ATOM 1585 O O . GLU A 1 219 ? -7.238 4.444 17.444 1.00 97.19 219 GLU A O 1
ATOM 1590 N N . LEU A 1 220 ? -6.388 3.360 15.694 1.00 97.94 220 LEU A N 1
ATOM 1591 C CA . LEU A 1 220 ? -6.165 4.556 14.893 1.00 97.94 220 LEU A CA 1
ATOM 1592 C C . LEU A 1 220 ? -7.305 4.781 13.909 1.00 97.94 220 LEU A C 1
ATOM 1594 O O . LEU A 1 220 ? -7.779 3.840 13.282 1.00 97.94 220 LEU A O 1
ATOM 1598 N N . VAL A 1 221 ? -7.709 6.032 13.696 1.00 97.81 221 VAL A N 1
ATOM 1599 C CA . VAL A 1 221 ? -8.729 6.363 12.688 1.00 97.81 221 VAL A CA 1
ATOM 1600 C C . VAL A 1 221 ? -8.103 6.408 11.291 1.00 97.81 221 VAL A C 1
ATOM 1602 O O . VAL A 1 221 ? -7.150 7.155 11.061 1.00 97.81 221 VAL A O 1
ATOM 1605 N N . THR A 1 222 ? -8.640 5.637 10.347 1.00 98.38 222 THR A N 1
ATOM 1606 C CA . THR A 1 222 ? -8.176 5.599 8.953 1.00 98.38 222 THR A CA 1
ATOM 1607 C C . THR A 1 222 ? -8.788 6.727 8.125 1.00 98.38 222 THR A C 1
ATOM 1609 O O . THR A 1 222 ? -9.834 7.283 8.449 1.00 98.38 222 THR A O 1
ATOM 1612 N N . ALA A 1 223 ? -8.166 7.056 6.995 1.00 97.44 223 ALA A N 1
ATOM 1613 C CA . ALA A 1 223 ? -8.694 8.016 6.033 1.00 97.44 223 ALA A CA 1
ATOM 1614 C C . ALA A 1 223 ? -10.023 7.556 5.405 1.00 97.44 223 ALA A C 1
ATOM 1616 O O . ALA A 1 223 ? -10.803 8.401 4.972 1.00 97.44 223 ALA A O 1
ATOM 1617 N N . LEU A 1 224 ? -10.283 6.241 5.370 1.00 97.62 224 LEU A N 1
ATOM 1618 C CA . LEU A 1 224 ? -11.567 5.682 4.949 1.00 97.62 224 LEU A CA 1
ATOM 1619 C C . LEU A 1 224 ? -12.634 5.979 6.008 1.00 97.62 224 LEU A C 1
ATOM 1621 O O . LEU A 1 224 ? -13.643 6.595 5.689 1.00 97.62 224 LEU A O 1
ATOM 1625 N N . GLU A 1 225 ? -12.365 5.676 7.279 1.00 97.75 225 GLU A N 1
ATOM 1626 C CA . GLU A 1 225 ? -13.266 6.022 8.388 1.00 97.75 225 GLU A CA 1
ATOM 1627 C C . GLU A 1 225 ? -13.508 7.542 8.458 1.00 97.75 225 GLU A C 1
ATOM 1629 O O . GLU A 1 225 ? -14.631 7.989 8.649 1.00 97.75 225 GLU A O 1
ATOM 1634 N N . GLN A 1 226 ? -12.485 8.373 8.229 1.00 95.88 226 GLN A N 1
ATOM 1635 C CA . GLN A 1 226 ? -12.659 9.831 8.157 1.00 95.88 226 GLN A CA 1
ATOM 1636 C C . GLN A 1 226 ? -13.565 10.276 7.000 1.00 95.88 226 GLN A C 1
ATOM 1638 O O . GLN A 1 226 ? -14.236 11.302 7.119 1.00 95.88 226 GLN A O 1
ATOM 1643 N N . ALA A 1 227 ? -13.563 9.555 5.877 1.00 95.44 227 ALA A N 1
ATOM 1644 C CA . ALA A 1 227 ? -14.429 9.853 4.743 1.00 95.44 227 ALA A CA 1
ATOM 1645 C C . ALA A 1 227 ? -15.893 9.496 5.054 1.00 95.44 227 ALA A C 1
ATOM 1647 O O . ALA A 1 227 ? -16.757 10.347 4.835 1.00 95.44 227 ALA A O 1
ATOM 1648 N N . GLU A 1 228 ? -16.138 8.336 5.667 1.00 95.94 228 GLU A N 1
ATOM 1649 C CA . GLU A 1 228 ? -17.453 7.918 6.188 1.00 95.94 228 GLU A CA 1
ATOM 1650 C C . GLU A 1 228 ? -18.009 8.922 7.201 1.00 95.94 228 GLU A C 1
ATOM 1652 O O . GLU A 1 228 ? -19.111 9.447 7.056 1.00 95.94 228 GLU A O 1
ATOM 1657 N N . LEU A 1 229 ? -17.191 9.314 8.184 1.00 95.25 229 LEU A N 1
ATOM 1658 C CA . LEU A 1 229 ? -17.563 10.322 9.183 1.00 95.25 229 LEU A CA 1
ATOM 1659 C C . LEU A 1 229 ? -17.849 11.703 8.565 1.00 95.25 229 LEU A C 1
ATOM 1661 O O . LEU A 1 229 ? -18.489 12.549 9.193 1.00 95.25 229 LEU A O 1
ATOM 1665 N N . ALA A 1 230 ? -17.378 11.949 7.340 1.00 93.12 230 ALA A N 1
ATOM 1666 C CA . ALA A 1 230 ? -17.660 13.150 6.562 1.00 93.12 230 ALA A CA 1
ATOM 1667 C C . ALA A 1 230 ? -18.833 12.980 5.570 1.00 93.12 230 ALA A C 1
ATOM 1669 O O . ALA A 1 230 ? -19.067 13.893 4.768 1.00 93.12 230 ALA A O 1
ATOM 1670 N N . GLY A 1 231 ? -19.549 11.850 5.606 1.00 93.69 231 GLY A N 1
ATOM 1671 C CA . GLY A 1 231 ? -20.669 11.525 4.716 1.00 93.69 231 GLY A CA 1
ATOM 1672 C C . GLY A 1 231 ? -20.248 11.361 3.255 1.00 93.69 231 GLY A C 1
ATOM 1673 O O . GLY A 1 231 ? -20.928 11.852 2.348 1.00 93.69 231 GLY A O 1
ATOM 1674 N N . LYS A 1 232 ? -19.064 10.789 3.017 1.00 94.75 232 LYS A N 1
ATOM 1675 C CA . LYS A 1 232 ? -18.557 10.476 1.678 1.00 94.75 232 LYS A CA 1
ATOM 1676 C C . LYS A 1 232 ? -18.620 8.972 1.467 1.00 94.75 232 LYS A C 1
ATOM 1678 O O . LYS A 1 232 ? -18.128 8.253 2.316 1.00 94.75 232 LYS A O 1
ATOM 1683 N N . ALA A 1 233 ? -19.055 8.564 0.279 1.00 96.12 233 ALA A N 1
ATOM 1684 C CA . ALA A 1 233 ? -18.946 7.181 -0.165 1.00 96.12 233 ALA A CA 1
ATOM 1685 C C . ALA A 1 233 ? -17.489 6.696 -0.123 1.00 96.12 233 ALA A C 1
ATOM 1687 O O . ALA A 1 233 ? -16.571 7.410 -0.573 1.00 96.12 233 ALA A O 1
ATOM 1688 N N . THR A 1 234 ? -17.295 5.476 0.369 1.00 97.38 234 THR A N 1
ATOM 1689 C CA . THR A 1 234 ? -15.998 4.806 0.423 1.00 97.38 234 THR A CA 1
ATOM 1690 C C . THR A 1 234 ? -16.033 3.445 -0.254 1.00 97.38 234 THR A C 1
ATOM 1692 O O . THR A 1 234 ? -17.082 2.855 -0.447 1.00 97.38 234 THR A O 1
ATOM 1695 N N . GLY A 1 235 ? -14.864 2.955 -0.667 1.00 97.00 235 GLY A N 1
ATOM 1696 C CA . GLY A 1 235 ? -14.751 1.672 -1.352 1.00 97.00 235 GLY A CA 1
ATOM 1697 C C . GLY A 1 235 ? -13.320 1.155 -1.348 1.00 97.00 235 GLY A C 1
ATOM 1698 O O . GLY A 1 235 ? -12.357 1.933 -1.340 1.00 97.00 235 GLY A O 1
ATOM 1699 N N . VAL A 1 236 ? -13.176 -0.171 -1.373 1.00 98.00 236 VAL A N 1
ATOM 1700 C CA . VAL A 1 236 ? -11.879 -0.860 -1.341 1.00 98.00 236 VAL A CA 1
ATOM 1701 C C . VAL A 1 236 ? -11.816 -1.876 -2.474 1.00 98.00 236 VAL A C 1
ATOM 1703 O O . VAL A 1 236 ? -12.605 -2.812 -2.542 1.00 98.00 236 VAL A O 1
ATOM 1706 N N . ILE A 1 237 ? -10.837 -1.719 -3.366 1.00 97.75 237 ILE A N 1
ATOM 1707 C CA . ILE A 1 237 ? -10.632 -2.618 -4.506 1.00 97.75 237 ILE A CA 1
ATOM 1708 C C . ILE A 1 237 ? -9.249 -3.245 -4.387 1.00 97.75 237 ILE A C 1
ATOM 1710 O O . ILE A 1 237 ? -8.247 -2.542 -4.251 1.00 97.75 237 ILE A O 1
ATOM 1714 N N . SER A 1 238 ? -9.186 -4.572 -4.468 1.00 97.19 238 SER A N 1
ATOM 1715 C CA . SER A 1 238 ? -7.932 -5.315 -4.391 1.00 97.19 238 SER A CA 1
ATOM 1716 C C . SER A 1 238 ? -7.962 -6.554 -5.278 1.00 97.19 238 SER A C 1
ATOM 1718 O O . SER A 1 238 ? -9.012 -7.149 -5.506 1.00 97.19 238 SER A O 1
ATOM 1720 N N . THR A 1 239 ? -6.788 -6.955 -5.768 1.00 97.88 239 THR A N 1
ATOM 1721 C CA . THR A 1 239 ? -6.575 -8.265 -6.403 1.00 97.88 239 THR A CA 1
ATOM 1722 C C . THR A 1 239 ? -6.195 -9.348 -5.391 1.00 97.88 239 THR A C 1
ATOM 1724 O O . THR A 1 239 ? -6.173 -10.526 -5.738 1.00 97.88 239 THR A O 1
ATOM 1727 N N . ALA A 1 240 ? -5.845 -8.964 -4.159 1.00 97.44 240 ALA A N 1
ATOM 1728 C CA . ALA A 1 240 ? -5.658 -9.891 -3.047 1.00 97.44 240 ALA A CA 1
ATOM 1729 C C . ALA A 1 240 ? -7.014 -10.244 -2.410 1.00 97.44 240 ALA A C 1
ATOM 1731 O O . ALA A 1 240 ? -8.049 -9.683 -2.772 1.00 97.44 240 ALA A O 1
ATOM 1732 N N . ARG A 1 241 ? -7.007 -11.141 -1.415 1.00 98.25 241 ARG A N 1
ATOM 1733 C CA . ARG A 1 241 ? -8.170 -11.314 -0.530 1.00 98.25 241 ARG A CA 1
ATOM 1734 C C . ARG A 1 241 ? -8.517 -9.966 0.103 1.00 98.25 241 ARG A C 1
ATOM 1736 O O . ARG A 1 241 ? -7.610 -9.226 0.478 1.00 98.25 241 ARG A O 1
ATOM 1743 N N . ILE A 1 242 ? -9.804 -9.652 0.245 1.00 97.94 242 ILE A N 1
ATOM 1744 C CA . ILE A 1 242 ? -10.240 -8.380 0.847 1.00 97.94 242 ILE A CA 1
ATOM 1745 C C . ILE A 1 242 ? -9.850 -8.268 2.335 1.00 97.94 242 ILE A C 1
ATOM 1747 O O . ILE A 1 242 ? -9.739 -7.170 2.870 1.00 97.94 242 ILE A O 1
ATOM 1751 N N . THR A 1 243 ? -9.567 -9.407 2.965 1.00 98.44 243 THR A N 1
ATOM 1752 C CA . THR A 1 243 ? -9.045 -9.584 4.328 1.00 98.44 243 THR A CA 1
ATOM 1753 C C . THR A 1 243 ? -7.519 -9.525 4.418 1.00 98.44 243 THR A C 1
ATOM 1755 O O . THR A 1 243 ? -6.971 -9.474 5.514 1.00 98.44 243 THR A O 1
ATOM 1758 N N . HIS A 1 244 ? -6.798 -9.508 3.288 1.00 98.50 244 HIS A N 1
ATOM 1759 C CA . HIS A 1 244 ? -5.343 -9.362 3.301 1.00 98.50 244 HIS A CA 1
ATOM 1760 C C . HIS A 1 244 ? -4.949 -8.012 3.921 1.00 98.50 244 HIS A C 1
ATOM 1762 O O . HIS A 1 244 ? -5.670 -7.028 3.786 1.00 98.50 244 HIS A O 1
ATOM 1768 N N . ALA A 1 245 ? -3.760 -7.937 4.521 1.00 98.25 245 ALA A N 1
ATOM 1769 C CA . ALA A 1 245 ? -3.275 -6.767 5.258 1.00 98.25 245 ALA A CA 1
ATOM 1770 C C . ALA A 1 245 ? -3.508 -5.407 4.564 1.00 98.25 245 ALA A C 1
ATOM 1772 O O . ALA A 1 245 ? -3.963 -4.461 5.200 1.00 98.25 245 ALA A O 1
ATOM 1773 N N . THR A 1 246 ? -3.227 -5.306 3.262 1.00 98.25 246 THR A N 1
ATOM 1774 C CA . THR A 1 246 ? -3.334 -4.050 2.500 1.00 98.25 246 THR A CA 1
ATOM 1775 C C . THR A 1 246 ? -4.780 -3.532 2.399 1.00 98.25 246 THR A C 1
ATOM 1777 O O . THR A 1 246 ? -5.034 -2.411 2.829 1.00 98.25 246 THR A O 1
ATOM 1780 N N . PRO A 1 247 ? -5.775 -4.285 1.890 1.00 98.50 247 PRO A N 1
ATOM 1781 C CA . PRO A 1 247 ? -7.162 -3.828 1.982 1.00 98.50 247 PRO A CA 1
ATOM 1782 C C . PRO A 1 247 ? -7.669 -3.744 3.433 1.00 98.50 247 PRO A C 1
ATOM 1784 O O . PRO A 1 247 ? -8.334 -2.768 3.775 1.00 98.50 247 PRO A O 1
ATOM 1787 N N . ALA A 1 248 ? -7.309 -4.693 4.302 1.00 98.62 248 ALA A N 1
ATOM 1788 C CA . ALA A 1 248 ? -7.773 -4.745 5.691 1.00 98.62 248 ALA A CA 1
ATOM 1789 C C . ALA A 1 248 ? -7.407 -3.503 6.516 1.00 98.62 248 ALA A C 1
ATOM 1791 O O . ALA A 1 248 ? -8.224 -3.022 7.300 1.00 98.62 248 ALA A O 1
ATOM 1792 N N . ALA A 1 249 ? -6.223 -2.924 6.302 1.00 98.50 249 ALA A N 1
ATOM 1793 C CA . ALA A 1 249 ? -5.775 -1.709 6.990 1.00 98.50 249 ALA A CA 1
ATOM 1794 C C . ALA A 1 249 ? -6.571 -0.443 6.651 1.00 98.50 249 ALA A C 1
ATOM 1796 O O . ALA A 1 249 ? -6.350 0.606 7.257 1.00 98.50 249 ALA A O 1
ATOM 1797 N N . THR A 1 250 ? -7.502 -0.517 5.699 1.00 98.31 250 THR A N 1
ATOM 1798 C CA . THR A 1 250 ? -8.430 0.584 5.433 1.00 98.31 250 THR A CA 1
ATOM 1799 C C . THR A 1 250 ? -9.609 0.605 6.410 1.00 98.31 250 THR A C 1
ATOM 1801 O O . THR A 1 250 ? -10.092 1.695 6.709 1.00 98.31 250 THR A O 1
ATOM 1804 N N . TYR A 1 251 ? -10.024 -0.547 6.955 1.00 98.12 251 TYR A N 1
ATOM 1805 C CA . TYR A 1 251 ? -11.272 -0.679 7.723 1.00 98.12 251 TYR A CA 1
ATOM 1806 C C . TYR A 1 251 ? -11.142 -1.387 9.082 1.00 98.12 251 TYR A C 1
ATOM 1808 O O . TYR A 1 251 ? -11.941 -1.123 9.972 1.00 98.12 251 TYR A O 1
ATOM 1816 N N . SER A 1 252 ? -10.154 -2.265 9.269 1.00 98.19 252 SER A N 1
ATOM 1817 C CA . SER A 1 252 ? -10.040 -3.120 10.464 1.00 98.19 252 SER A CA 1
ATOM 1818 C C . SER A 1 252 ? -9.032 -2.605 11.495 1.00 98.19 252 SER A C 1
ATOM 1820 O O . SER A 1 252 ? -8.138 -1.813 11.173 1.00 98.19 252 SER A O 1
ATOM 1822 N N . LYS A 1 253 ? -9.185 -3.078 12.738 1.00 97.81 253 LYS A N 1
ATOM 1823 C CA . LYS A 1 253 ? -8.264 -2.955 13.876 1.00 97.81 253 LYS A CA 1
ATOM 1824 C C . LYS A 1 253 ? -7.922 -4.370 14.349 1.00 97.81 253 LYS A C 1
ATOM 1826 O O . LYS A 1 253 ? -8.777 -5.058 14.902 1.00 97.81 253 LYS A O 1
ATOM 1831 N N . SER A 1 254 ? -6.706 -4.847 14.092 1.00 97.75 254 SER A N 1
ATOM 1832 C CA . SER A 1 254 ? -6.311 -6.220 14.435 1.00 97.75 254 SER A CA 1
ATOM 1833 C C . SER A 1 254 ? -4.907 -6.288 15.023 1.00 97.75 254 SER A C 1
ATOM 1835 O O . SER A 1 254 ? -3.957 -5.727 14.473 1.00 97.75 254 SER A O 1
ATOM 1837 N N . ALA A 1 255 ? -4.777 -7.052 16.111 1.00 97.50 255 ALA A N 1
ATOM 1838 C CA . ALA A 1 255 ? -3.499 -7.352 16.746 1.00 97.50 255 ALA A CA 1
ATOM 1839 C C . ALA A 1 255 ? -2.641 -8.334 15.930 1.00 97.50 255 ALA A C 1
ATOM 1841 O O . ALA A 1 255 ? -1.443 -8.433 16.178 1.00 97.50 255 ALA A O 1
ATOM 1842 N N . ASP A 1 256 ? -3.207 -9.070 14.968 1.00 98.12 256 ASP A N 1
ATOM 1843 C CA . ASP A 1 256 ? -2.421 -9.848 14.007 1.00 98.12 256 ASP A CA 1
ATOM 1844 C C . ASP A 1 256 ? -3.078 -9.844 12.624 1.00 98.12 256 ASP A C 1
ATOM 1846 O O . ASP A 1 256 ? -4.253 -10.170 12.447 1.00 98.12 256 ASP A O 1
ATOM 1850 N N . ARG A 1 257 ? -2.286 -9.504 11.609 1.00 98.31 257 ARG A N 1
ATOM 1851 C CA . ARG A 1 257 ? -2.694 -9.478 10.202 1.00 98.31 257 ARG A CA 1
ATOM 1852 C C . ARG A 1 257 ? -3.149 -10.825 9.648 1.00 98.31 257 ARG A C 1
ATOM 1854 O O . ARG A 1 257 ? -3.727 -10.849 8.568 1.00 98.31 257 ARG A O 1
ATOM 1861 N N . ASN A 1 258 ? -2.809 -11.926 10.316 1.00 98.31 258 ASN A N 1
ATOM 1862 C CA . ASN A 1 258 ? -3.196 -13.266 9.893 1.00 98.31 258 ASN A CA 1
ATOM 1863 C C . ASN A 1 258 ? -4.569 -13.675 10.425 1.00 98.31 258 ASN A C 1
ATOM 1865 O O . ASN A 1 258 ? -5.053 -14.721 10.024 1.00 98.31 258 ASN A O 1
ATOM 1869 N N . TRP A 1 259 ? -5.212 -12.885 11.289 1.00 98.19 259 TRP A N 1
ATOM 1870 C CA . TRP A 1 259 ? -6.583 -13.144 11.737 1.00 98.19 259 TRP A CA 1
ATOM 1871 C C . TRP A 1 259 ? -7.595 -12.732 10.657 1.00 98.19 259 TRP A C 1
ATOM 1873 O O . TRP A 1 259 ? -8.486 -11.920 10.899 1.00 98.19 259 TRP A O 1
ATOM 1883 N N . GLU A 1 260 ? -7.397 -13.241 9.434 1.00 98.38 260 GLU A N 1
ATOM 1884 C CA . GLU A 1 260 ? -8.235 -12.954 8.266 1.00 98.38 260 GLU A CA 1
ATOM 1885 C C . GLU A 1 260 ? -9.662 -13.474 8.474 1.00 98.38 260 GLU A C 1
ATOM 1887 O O . GLU A 1 260 ? -10.617 -12.783 8.124 1.00 98.38 260 GLU A O 1
ATOM 1892 N N . ASP A 1 261 ? -9.789 -14.649 9.093 1.00 97.25 261 ASP A N 1
ATOM 1893 C CA . ASP A 1 261 ? -11.035 -15.217 9.595 1.00 97.25 261 ASP A CA 1
ATOM 1894 C C . ASP A 1 261 ? -10.820 -15.922 10.947 1.00 97.25 261 ASP A C 1
ATOM 1896 O O . ASP A 1 261 ? -9.693 -16.108 11.418 1.00 97.25 261 ASP A O 1
ATOM 1900 N N . ASN A 1 262 ? -11.916 -16.321 11.593 1.00 95.31 262 ASN A N 1
ATOM 1901 C CA . ASN A 1 262 ? -11.884 -16.913 12.928 1.00 95.31 262 ASN A CA 1
ATOM 1902 C C . ASN A 1 262 ? -11.114 -18.246 13.028 1.00 95.31 262 ASN A C 1
ATOM 1904 O O . ASN A 1 262 ? -10.732 -18.634 14.133 1.00 95.31 262 ASN A O 1
ATOM 1908 N N . SER A 1 263 ? -10.889 -18.965 11.924 1.00 96.06 263 SER A N 1
ATOM 1909 C CA . SER A 1 263 ? -10.139 -20.226 11.921 1.00 96.06 263 SER A CA 1
ATOM 1910 C C . SER A 1 263 ? -8.622 -20.032 12.008 1.00 96.06 263 SER A C 1
ATOM 1912 O O . SER A 1 263 ? -7.923 -20.944 12.456 1.00 96.06 263 SER A O 1
ATOM 1914 N N . ASP A 1 264 ? -8.131 -18.836 11.671 1.00 93.50 264 ASP A N 1
ATOM 1915 C CA . ASP A 1 264 ? -6.724 -18.443 11.809 1.00 93.50 264 ASP A CA 1
ATOM 1916 C C . ASP A 1 264 ? -6.403 -17.845 13.195 1.00 93.50 264 ASP A C 1
ATOM 1918 O O . ASP A 1 264 ? -5.250 -17.523 13.507 1.00 93.50 264 ASP A O 1
ATOM 1922 N N . MET A 1 265 ? -7.417 -17.694 14.052 1.00 96.31 265 MET A N 1
ATOM 1923 C CA . MET A 1 265 ? -7.280 -17.118 15.386 1.00 96.31 265 MET A CA 1
ATOM 1924 C C . MET A 1 265 ? -7.011 -18.184 16.461 1.00 96.31 265 MET A C 1
ATOM 1926 O O . MET A 1 265 ? -7.572 -19.283 16.418 1.00 96.31 265 MET A O 1
ATOM 1930 N N . PRO A 1 266 ? -6.216 -17.861 17.501 1.00 95.88 266 PRO A N 1
ATOM 1931 C CA . PRO A 1 266 ? -6.140 -18.677 18.708 1.00 95.88 266 PRO A CA 1
ATOM 1932 C C . PRO A 1 266 ? -7.520 -18.847 19.352 1.00 95.88 266 PRO A C 1
ATOM 1934 O O . PRO A 1 266 ? -8.296 -17.892 19.447 1.00 95.88 266 PRO A O 1
ATOM 1937 N N . ALA A 1 267 ? -7.814 -20.047 19.858 1.00 94.38 267 ALA A N 1
ATOM 1938 C CA . ALA A 1 267 ? -9.101 -20.343 20.491 1.00 94.38 267 ALA A CA 1
ATOM 1939 C C . ALA A 1 267 ? -9.382 -19.423 21.692 1.00 94.38 267 ALA A C 1
ATOM 1941 O O . ALA A 1 267 ? -10.533 -19.067 21.958 1.00 94.38 267 ALA A O 1
ATOM 1942 N N . GLU A 1 268 ? -8.329 -19.013 22.399 1.00 93.12 268 GLU A N 1
ATOM 1943 C CA . GLU A 1 268 ? -8.384 -18.068 23.508 1.00 93.12 268 GLU A CA 1
ATOM 1944 C C . GLU A 1 268 ? -8.844 -16.680 23.048 1.00 93.12 268 GLU A C 1
ATOM 1946 O O . GLU A 1 268 ? -9.691 -16.085 23.708 1.00 93.12 268 GLU A O 1
ATOM 1951 N N . ALA A 1 269 ? -8.355 -16.196 21.899 1.00 93.88 269 ALA A N 1
ATOM 1952 C CA . ALA A 1 269 ? -8.742 -14.902 21.332 1.00 93.88 269 ALA A CA 1
ATOM 1953 C C . ALA A 1 269 ? -10.208 -14.912 20.874 1.00 93.88 269 ALA A C 1
ATOM 1955 O O . ALA A 1 269 ? -10.970 -14.005 21.207 1.00 93.88 269 ALA A O 1
ATOM 1956 N N . VAL A 1 270 ? -10.640 -15.984 20.200 1.00 93.62 270 VAL A N 1
ATOM 1957 C CA . VAL A 1 270 ? -12.050 -16.155 19.802 1.00 93.62 270 VAL A CA 1
ATOM 1958 C C . VAL A 1 270 ? -12.959 -16.200 21.034 1.00 93.62 270 VAL A C 1
ATOM 1960 O O . VAL A 1 270 ? -13.995 -15.543 21.079 1.00 93.62 270 VAL A O 1
ATOM 1963 N N . THR A 1 271 ? -12.557 -16.938 22.074 1.00 92.56 271 THR A N 1
ATOM 1964 C CA . THR A 1 271 ? -13.328 -17.044 23.326 1.00 92.56 271 THR A CA 1
ATOM 1965 C C . THR A 1 271 ? -13.372 -15.720 24.093 1.00 92.56 271 THR A C 1
ATOM 1967 O O . THR A 1 271 ? -14.370 -15.429 24.750 1.00 92.56 271 THR A O 1
ATOM 1970 N N . ALA A 1 272 ? -12.316 -14.907 23.997 1.00 89.75 272 ALA A N 1
ATOM 1971 C CA . ALA A 1 272 ? -12.252 -13.569 24.578 1.00 89.75 272 ALA A CA 1
ATOM 1972 C C . ALA A 1 272 ? -13.115 -12.533 23.830 1.00 89.75 272 ALA A C 1
ATOM 1974 O O . ALA A 1 272 ? -13.253 -11.412 24.310 1.00 89.75 272 ALA A O 1
ATOM 1975 N N . GLY A 1 273 ? -13.731 -12.908 22.702 1.00 90.88 273 GLY A N 1
ATOM 1976 C CA . GLY A 1 273 ? -14.612 -12.037 21.922 1.00 90.88 273 GLY A CA 1
ATOM 1977 C C . GLY A 1 273 ? -13.881 -11.165 20.905 1.00 90.88 273 GLY A C 1
ATOM 1978 O O . GLY A 1 273 ? -14.441 -10.175 20.447 1.00 90.88 273 GLY A O 1
ATOM 1979 N N . CYS A 1 274 ? -12.643 -11.511 20.560 1.00 93.19 274 CYS A N 1
ATOM 1980 C CA . CYS A 1 274 ? -11.880 -10.780 19.562 1.00 93.19 274 CYS A CA 1
ATOM 1981 C C . CYS A 1 274 ? -12.448 -11.039 18.166 1.00 93.19 274 CYS A C 1
ATOM 1983 O O . CYS A 1 274 ? -12.765 -12.177 17.821 1.00 93.19 274 CYS A O 1
ATOM 1985 N N . GLU A 1 275 ? -12.582 -9.975 17.379 1.00 95.31 275 GLU A N 1
ATOM 1986 C CA . GLU A 1 275 ? -13.207 -10.024 16.060 1.00 95.31 275 GLU A CA 1
ATOM 1987 C C . GLU A 1 275 ? -12.150 -10.206 14.961 1.00 95.31 275 GLU A C 1
ATOM 1989 O O . GLU A 1 275 ? -11.179 -9.445 14.891 1.00 95.31 275 GLU A O 1
ATOM 1994 N N . ASP A 1 276 ? -12.340 -11.203 14.095 1.00 98.06 276 ASP A N 1
ATOM 1995 C CA . ASP A 1 276 ? -11.512 -11.408 12.904 1.00 98.06 276 ASP A CA 1
ATOM 1996 C C . ASP A 1 276 ? -11.740 -10.315 11.844 1.00 98.06 276 ASP A C 1
ATOM 1998 O O . ASP A 1 276 ? -12.740 -9.593 11.859 1.00 98.06 276 ASP A O 1
ATOM 2002 N N . ILE A 1 277 ? -10.812 -10.191 10.893 1.00 98.62 277 ILE A N 1
ATOM 2003 C CA . ILE A 1 277 ? -10.844 -9.139 9.868 1.00 98.62 277 ILE A CA 1
ATOM 2004 C C . ILE A 1 277 ? -12.089 -9.257 8.970 1.00 98.62 277 ILE A C 1
ATOM 2006 O O . ILE A 1 277 ? -12.671 -8.231 8.611 1.00 98.62 277 ILE A O 1
ATOM 2010 N N . ALA A 1 278 ? -12.521 -10.470 8.604 1.00 98.50 278 ALA A N 1
ATOM 2011 C CA . ALA A 1 278 ? -13.715 -10.651 7.778 1.00 98.50 278 ALA A CA 1
ATOM 2012 C C . ALA A 1 278 ? -14.985 -10.186 8.502 1.00 98.50 278 ALA A C 1
ATOM 2014 O O . ALA A 1 278 ? -15.815 -9.496 7.903 1.00 98.50 278 ALA A O 1
ATOM 2015 N N . SER A 1 279 ? -15.118 -10.513 9.788 1.00 98.06 279 SER A N 1
ATOM 2016 C CA . SER A 1 279 ? -16.219 -10.036 10.628 1.00 98.06 279 SER A CA 1
ATOM 2017 C C . SER A 1 279 ? -16.211 -8.507 10.734 1.00 98.06 279 SER A C 1
ATOM 2019 O O . SER A 1 279 ? -17.236 -7.880 10.464 1.00 98.06 279 SER A O 1
ATOM 2021 N N . GLN A 1 280 ? -15.044 -7.891 10.961 1.00 98.31 280 GLN A N 1
ATOM 2022 C CA . GLN A 1 280 ? -14.917 -6.428 11.002 1.00 98.31 280 GLN A CA 1
ATOM 2023 C C . GLN A 1 280 ? -15.298 -5.744 9.681 1.00 98.31 280 GLN A C 1
ATOM 2025 O O . GLN A 1 280 ? -15.815 -4.630 9.710 1.00 98.31 280 GLN A O 1
ATOM 2030 N N . LEU A 1 281 ? -15.060 -6.385 8.530 1.00 98.25 281 LEU A N 1
ATOM 2031 C CA . LEU A 1 281 ? -15.505 -5.872 7.230 1.00 98.25 281 LEU A CA 1
ATOM 2032 C C . LEU A 1 281 ? -17.032 -5.881 7.119 1.00 98.25 281 LEU A C 1
ATOM 2034 O O . LEU A 1 281 ? -17.633 -4.877 6.748 1.00 98.25 281 LEU A O 1
ATOM 2038 N N . VAL A 1 282 ? -17.660 -7.018 7.431 1.00 97.69 282 VAL A N 1
ATOM 2039 C CA . VAL A 1 282 ? -19.120 -7.183 7.330 1.00 97.69 282 VAL A CA 1
ATOM 2040 C C . VAL A 1 282 ? -19.845 -6.274 8.321 1.00 97.69 282 VAL A C 1
ATOM 2042 O O . VAL A 1 282 ? -20.893 -5.723 7.996 1.00 97.69 282 VAL A O 1
ATOM 2045 N N . ASN A 1 283 ? -19.272 -6.092 9.510 1.00 97.38 283 ASN A N 1
ATOM 2046 C CA . ASN A 1 283 ? -19.836 -5.282 10.585 1.00 97.38 283 ASN A CA 1
ATOM 2047 C C . ASN A 1 283 ? -19.312 -3.839 10.588 1.00 97.38 283 ASN A C 1
ATOM 2049 O O . ASN A 1 283 ? -19.550 -3.118 11.559 1.00 97.38 283 ASN A O 1
ATOM 2053 N N . PHE A 1 284 ? -18.612 -3.404 9.533 1.00 97.88 284 PHE A N 1
ATOM 2054 C CA . PHE A 1 284 ? -17.894 -2.128 9.508 1.00 97.88 284 PHE A CA 1
ATOM 2055 C C . PHE A 1 284 ? -18.771 -0.933 9.905 1.00 97.88 284 PHE A C 1
ATOM 2057 O O . PHE A 1 284 ? -18.383 -0.176 10.792 1.00 97.88 284 PHE A O 1
ATOM 2064 N N . GLU A 1 285 ? -19.961 -0.801 9.304 1.00 96.62 285 GLU A N 1
ATOM 2065 C CA . GLU A 1 285 ? -20.930 0.260 9.622 1.00 96.62 285 GLU A CA 1
ATOM 2066 C C . GLU A 1 285 ? -21.242 0.262 11.125 1.00 96.62 285 GLU A C 1
ATOM 2068 O O . GLU A 1 285 ? -20.952 1.230 11.827 1.00 96.62 285 GLU A O 1
ATOM 2073 N N . SER A 1 286 ? -21.714 -0.872 11.650 1.00 96.62 286 SER A N 1
ATOM 2074 C CA . SER A 1 286 ? -22.088 -0.998 13.062 1.00 96.62 286 SER A CA 1
ATOM 2075 C C . SER A 1 286 ? -20.923 -0.747 14.028 1.00 96.62 286 SER A C 1
ATOM 2077 O O . SER A 1 286 ? -21.098 -0.104 15.067 1.00 96.62 286 SER A O 1
ATOM 2079 N N . ASN A 1 287 ? -19.716 -1.195 13.673 1.00 95.69 287 ASN A N 1
ATOM 2080 C CA . ASN A 1 287 ? -18.508 -0.999 14.468 1.00 95.69 287 ASN A CA 1
ATOM 2081 C C . ASN A 1 287 ? -18.083 0.476 14.477 1.00 95.69 287 ASN A C 1
ATOM 2083 O O . ASN A 1 287 ? -17.681 1.009 15.517 1.00 95.69 287 ASN A O 1
ATOM 2087 N N . LEU A 1 288 ? -18.195 1.162 13.337 1.00 96.25 288 LEU A N 1
ATOM 2088 C CA . LEU A 1 288 ? -17.854 2.575 13.229 1.00 96.25 288 LEU A CA 1
ATOM 2089 C C . LEU A 1 288 ? -18.870 3.459 13.960 1.00 96.25 288 LEU A C 1
ATOM 2091 O O . LEU A 1 288 ? -18.473 4.367 14.692 1.00 96.25 288 LEU A O 1
ATOM 2095 N N . GLU A 1 289 ? -20.163 3.167 13.832 1.00 96.25 289 GLU A N 1
ATOM 2096 C CA . GLU A 1 289 ? -21.229 3.860 14.561 1.00 96.25 289 GLU A CA 1
ATOM 2097 C C . GLU A 1 289 ? -21.082 3.715 16.079 1.00 96.25 289 GLU A C 1
ATOM 2099 O O . GLU A 1 289 ? -21.263 4.689 16.814 1.00 96.25 289 GLU A O 1
ATOM 2104 N N . ALA A 1 290 ? -20.709 2.522 16.555 1.00 95.00 290 ALA A N 1
ATOM 2105 C CA . ALA A 1 290 ? -20.456 2.277 17.973 1.00 95.00 290 ALA A CA 1
ATOM 2106 C C . ALA A 1 290 ? -19.285 3.122 18.504 1.00 95.00 290 ALA A C 1
ATOM 2108 O O . ALA A 1 290 ? -19.358 3.653 19.615 1.00 95.00 290 ALA A O 1
ATOM 2109 N N . ARG A 1 291 ? -18.227 3.295 17.698 1.00 93.50 291 ARG A N 1
ATOM 2110 C CA . ARG A 1 291 ? -17.059 4.129 18.037 1.00 93.50 291 ARG A CA 1
ATOM 2111 C C . ARG A 1 291 ? -17.347 5.628 17.927 1.00 93.50 291 ARG A C 1
ATOM 2113 O O . ARG A 1 291 ? -16.796 6.408 18.706 1.00 93.50 291 ARG A O 1
ATOM 2120 N N . PHE A 1 292 ? -18.234 6.040 17.017 1.00 94.81 292 PHE A N 1
ATOM 2121 C CA . PHE A 1 292 ? -18.596 7.445 16.791 1.00 94.81 292 PHE A CA 1
ATOM 2122 C C . PHE A 1 292 ? -20.118 7.689 16.802 1.00 94.81 292 PHE A C 1
ATOM 2124 O O . PHE A 1 292 ? -20.693 8.074 15.779 1.00 94.81 292 PHE A O 1
ATOM 2131 N N . PRO A 1 293 ? -20.784 7.608 17.972 1.00 92.38 293 PRO A N 1
ATOM 2132 C CA . PRO A 1 293 ? -22.248 7.704 18.061 1.00 92.38 293 PRO A CA 1
ATOM 2133 C C . PRO A 1 293 ? -22.843 9.040 17.589 1.00 92.38 293 PRO A C 1
ATOM 2135 O O . PRO A 1 293 ? -24.038 9.149 17.332 1.00 92.38 293 PRO A O 1
ATOM 2138 N N . SER A 1 294 ? -22.036 10.101 17.501 1.00 91.19 294 SER A N 1
ATOM 2139 C CA . SER A 1 294 ? -22.478 11.403 16.987 1.00 91.19 294 SER A CA 1
ATOM 2140 C C . SER A 1 294 ? -22.560 11.475 15.458 1.00 91.19 294 SER A C 1
ATOM 2142 O O . SER A 1 294 ? -23.077 12.464 14.942 1.00 91.19 294 SER A O 1
ATOM 2144 N N . ALA A 1 295 ? -22.026 10.480 14.741 1.00 88.81 295 ALA A N 1
ATOM 2145 C CA . ALA A 1 295 ? -21.914 10.466 13.281 1.00 88.81 295 ALA A CA 1
ATOM 2146 C C . ALA A 1 295 ? -22.793 9.401 12.597 1.00 88.81 295 ALA A C 1
ATOM 2148 O O . ALA A 1 295 ? -22.833 9.353 11.375 1.00 88.81 295 ALA A O 1
ATOM 2149 N N . THR A 1 296 ? -23.563 8.614 13.354 1.00 86.25 296 THR A N 1
ATOM 2150 C CA . THR A 1 296 ? -24.447 7.538 12.856 1.00 86.25 296 THR A CA 1
ATOM 2151 C C . THR A 1 296 ? -25.335 7.959 11.678 1.00 86.25 296 THR A C 1
ATOM 2153 O O . THR A 1 296 ? -25.536 7.208 10.744 1.00 86.25 296 THR A O 1
ATOM 2156 N N . ALA A 1 297 ? -25.840 9.196 11.657 1.00 87.31 297 ALA A N 1
ATOM 2157 C CA . ALA A 1 297 ? -26.735 9.651 10.587 1.00 87.31 297 ALA A CA 1
ATOM 2158 C C . ALA A 1 297 ? -26.068 9.832 9.205 1.00 87.31 297 ALA A C 1
ATOM 2160 O O . ALA A 1 297 ? -26.785 10.096 8.239 1.00 87.31 297 ALA A O 1
ATOM 2161 N N . VAL A 1 298 ? -24.733 9.793 9.121 1.00 92.56 298 VAL A N 1
ATOM 2162 C CA . VAL A 1 298 ? -23.981 9.993 7.868 1.00 92.56 298 VAL A CA 1
ATOM 2163 C C . VAL A 1 298 ? -23.133 8.794 7.452 1.00 92.56 298 VAL A C 1
ATOM 2165 O O . VAL A 1 298 ? -22.641 8.816 6.331 1.00 92.56 298 VAL A O 1
ATOM 2168 N N . ILE A 1 299 ? -22.949 7.808 8.331 1.00 93.56 299 ILE A N 1
ATOM 2169 C CA . ILE A 1 299 ? -22.215 6.575 8.034 1.00 93.56 299 ILE A CA 1
ATOM 2170 C C . ILE A 1 299 ? -23.167 5.655 7.265 1.00 93.56 299 ILE A C 1
ATOM 2172 O O . ILE A 1 299 ? -24.302 5.467 7.699 1.00 93.56 299 ILE A O 1
ATOM 2176 N N . ASP A 1 300 ? -22.725 5.118 6.130 1.00 91.69 300 ASP A N 1
ATOM 2177 C CA . ASP A 1 300 ? -23.497 4.164 5.320 1.00 91.69 300 ASP A CA 1
ATOM 2178 C C . ASP A 1 300 ? -22.706 2.905 4.929 1.00 91.69 300 ASP A C 1
ATOM 2180 O O . ASP A 1 300 ? -23.275 1.975 4.354 1.00 91.69 300 ASP A O 1
ATOM 2184 N N . GLY A 1 301 ? -21.433 2.823 5.327 1.00 92.25 301 GLY A N 1
ATOM 2185 C CA . GLY A 1 301 ? -20.608 1.633 5.163 1.00 92.25 301 GLY A CA 1
ATOM 2186 C C . GLY A 1 301 ? -19.791 1.642 3.871 1.00 92.25 301 GLY A C 1
ATOM 2187 O O . GLY A 1 301 ? -19.751 2.612 3.128 1.00 92.25 301 GLY A O 1
ATOM 2188 N N . ILE A 1 302 ? -19.074 0.545 3.619 1.00 93.31 302 ILE A N 1
ATOM 2189 C CA . ILE A 1 302 ? -18.180 0.434 2.456 1.00 93.31 302 ILE A CA 1
ATOM 2190 C C . ILE A 1 302 ? -18.964 -0.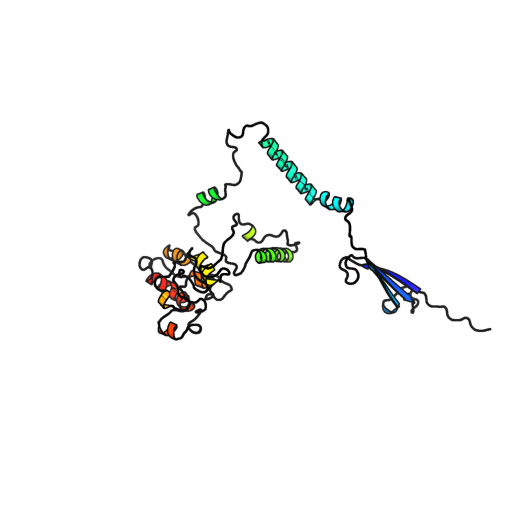109 1.254 1.00 93.31 302 ILE A C 1
ATOM 2192 O O . ILE A 1 302 ? -19.565 -1.181 1.366 1.00 93.31 302 ILE A O 1
ATOM 2196 N N . ASP A 1 303 ? -18.894 0.592 0.116 1.00 85.50 303 ASP A N 1
ATOM 2197 C CA . ASP A 1 303 ? -19.499 0.198 -1.172 1.00 85.50 303 ASP A CA 1
ATOM 2198 C C . ASP A 1 303 ? -18.727 -0.914 -1.917 1.00 85.50 303 ASP A C 1
ATOM 2200 O O . ASP A 1 303 ? -17.466 -0.916 -1.910 1.00 85.50 303 ASP A O 1
#

Secondary structure (DSSP, 8-state):
-PPPPPPPPEEEEEEEEEPTT-SS-TT-EEEEEEEEESS-SSS--TTTEEEEEEEEPPP--S--HHHHHHHHHSHHHHHHHHHHHHHHHHHHHHHTT--TTSS-----S---HHHHHHHHTT--S-------TT--HHHHHHHHHHHHHHTTS-STT---GGGG-S---------SS-SS--HHHHHHHHHHS----TT-BSB-TT--TT-GGGTTT-BPPPHHHHHHTTT--B----SS-TTSHHHHTTT--BS-TT-SSGGGS-HHHHHTTPPPHHHHHHTHHHHHHHH-TTSTTT---B-

Radius of gyration: 35.34 Å; chains: 1; bounding box: 74×96×96 Å